Protein AF-A0A7W8UUC3-F1 (afdb_monomer_lite)

Sequence (217 aa):
MNWSELAPTIAKAAPLLGSLLGPIGTIAGGAVGAIISSVTGTPSDDPAAAAAAIGADPALLEKLREAELANQTLLASYALQQRQAELVAQTAADAQRTAQIQSDAADRDSARQLAAKQPGDWMRPALGCAIVIATIGVVFLVLLGFADGTLRDPVIAATAGGLVMYFLKESDKVTSFLFGTTSEAASQTRQVTQFAVSPGTVTTSSGQATAMQSAAQ

pLDDT: mean 73.63, std 12.73, range [40.0, 90.62]

Secondary structure (DSSP, 8-state):
--HHHHHHHHHTT-HHHHHHTSSS---TT-HHHHHHHHHH-S-TT-HHHHHHHHHH-THHHHHHHHHHHHTHHHHHHHHHHHHHHHHHHHHHHHHHHHHHHHHHHHHHHHHHHHHHH-TT--HHHHHHHHHHHHHHHHHHHHHTTTTTTTTTSHHHHHHHHHHHHHHHHHHHHHHHHHH---HHHHHHHHHHHHHHHSTT----TTSHHHHHHHTT-

Radius of gyration: 33.92 Å; chains: 1; bounding box: 68×60×81 Å

Foldseek 3Di:
DALQVCLVVLCVLQVLLSVCSHPVDDQQPDPSLVLLCVLQVDHSRDPPSSVVSCVVDVVSSNVSNVSCVVCVVVSVVVVVVVVVVVVVVVVVVVVVVVVVVVVVVVVVVVVVVVVVPDPDPPVLVVVLVVLVCVLVVVVVCVVVCVCVVQCVDVVSVVVVVVVNVVSVVVSVVSNCVSVPPPPVVVVVVVVVVVCVVDPDPDPPPPVVVVVVVVVPD

Structure (mmCIF, N/CA/C/O backbone):
data_AF-A0A7W8UUC3-F1
#
_entry.id   AF-A0A7W8UUC3-F1
#
loop_
_atom_site.group_PDB
_atom_site.id
_atom_site.type_symbol
_atom_site.label_atom_id
_atom_site.label_alt_id
_atom_site.label_comp_id
_atom_site.label_asym_id
_atom_site.label_entity_id
_atom_site.label_seq_id
_atom_site.pdbx_PDB_ins_code
_atom_site.Cartn_x
_atom_site.Cartn_y
_atom_site.Cartn_z
_atom_site.occupancy
_atom_site.B_iso_or_equiv
_atom_site.auth_seq_id
_atom_site.auth_comp_id
_atom_site.auth_asym_id
_atom_site.auth_atom_id
_atom_site.pdbx_PDB_model_num
ATOM 1 N N . MET A 1 1 ? -12.839 -19.750 18.313 1.00 67.44 1 MET A N 1
ATOM 2 C CA . MET A 1 1 ? -13.956 -18.788 18.311 1.00 67.44 1 MET A CA 1
ATOM 3 C C . MET A 1 1 ? -13.351 -17.401 18.257 1.00 67.44 1 MET A C 1
ATOM 5 O O . MET A 1 1 ? -12.370 -17.180 18.957 1.00 67.44 1 MET A O 1
ATOM 9 N N . ASN A 1 2 ? -13.857 -16.519 17.400 1.00 76.50 2 ASN A N 1
ATOM 10 C CA . ASN A 1 2 ? -13.298 -15.176 17.205 1.00 76.50 2 ASN A CA 1
ATOM 11 C C . ASN A 1 2 ? -14.222 -14.096 17.780 1.00 76.50 2 ASN A C 1
ATOM 13 O O . ASN A 1 2 ? -15.438 -14.270 17.825 1.00 76.50 2 ASN A O 1
ATOM 17 N N . TRP A 1 3 ? -13.666 -12.942 18.155 1.00 75.38 3 TRP A N 1
ATOM 18 C CA . TRP A 1 3 ? -14.444 -11.795 18.644 1.00 75.38 3 TRP A CA 1
ATOM 19 C C . TRP A 1 3 ? -15.537 -11.336 17.665 1.00 75.38 3 TRP A C 1
ATOM 21 O O . TRP A 1 3 ? -16.645 -11.012 18.089 1.00 75.38 3 TRP A O 1
ATOM 31 N N . SER A 1 4 ? -15.278 -11.410 16.358 1.00 75.50 4 SER A N 1
ATOM 32 C CA . SER A 1 4 ? -16.259 -11.066 15.321 1.00 75.50 4 SER A CA 1
ATOM 33 C C . SER A 1 4 ? -17.453 -12.029 15.257 1.00 75.50 4 SER A C 1
ATOM 35 O O . SER A 1 4 ? -18.520 -11.643 14.790 1.00 75.50 4 SER A O 1
ATOM 37 N N . GLU A 1 5 ? -17.305 -13.266 15.745 1.00 79.38 5 GLU A N 1
ATOM 38 C CA . GLU A 1 5 ? -18.405 -14.240 15.842 1.00 79.38 5 GLU A CA 1
ATOM 39 C C . GLU A 1 5 ? -19.283 -13.972 17.074 1.00 79.38 5 GLU A C 1
ATOM 41 O O . GLU A 1 5 ? -20.479 -14.260 17.062 1.00 79.38 5 GLU A O 1
ATOM 46 N N . LEU A 1 6 ? -18.706 -13.382 18.128 1.00 78.62 6 LEU A N 1
ATOM 47 C CA . LEU A 1 6 ? -19.407 -13.007 19.358 1.00 78.62 6 LEU A CA 1
ATOM 48 C C . LEU A 1 6 ? -20.086 -11.625 19.257 1.00 78.62 6 LEU A C 1
ATOM 50 O O . LEU A 1 6 ? -21.126 -11.392 19.880 1.00 78.62 6 LEU A O 1
ATOM 54 N N . ALA A 1 7 ? -19.539 -10.735 18.424 1.00 80.44 7 ALA A N 1
ATOM 55 C CA . ALA A 1 7 ? -20.037 -9.389 18.147 1.00 80.44 7 ALA A CA 1
ATOM 56 C C . ALA A 1 7 ? -21.560 -9.290 17.902 1.00 80.44 7 ALA A C 1
ATOM 58 O O . ALA A 1 7 ? -22.191 -8.464 18.562 1.00 80.44 7 ALA A O 1
ATOM 59 N N . PRO A 1 8 ? -22.205 -10.107 17.038 1.00 82.69 8 PRO A N 1
ATOM 60 C CA . PRO A 1 8 ? -23.646 -9.994 16.787 1.00 82.69 8 PRO A CA 1
ATOM 61 C C . PRO A 1 8 ? -24.516 -10.359 17.998 1.00 82.69 8 PRO A C 1
ATOM 63 O O . PRO A 1 8 ? -25.646 -9.884 18.101 1.00 82.69 8 PRO A O 1
ATOM 66 N N . THR A 1 9 ? -24.019 -11.192 18.915 1.00 82.44 9 THR A N 1
ATOM 67 C CA . THR A 1 9 ? -24.734 -11.554 20.148 1.00 82.44 9 THR A CA 1
ATOM 68 C C . THR A 1 9 ? -24.654 -10.421 21.165 1.00 82.44 9 THR A C 1
ATOM 70 O O . THR A 1 9 ? -25.675 -10.043 21.735 1.00 82.44 9 THR A O 1
ATOM 73 N N . ILE A 1 10 ? -23.470 -9.821 21.328 1.00 81.31 10 ILE A N 1
ATOM 74 C CA . ILE A 1 10 ? -23.266 -8.665 22.211 1.00 81.31 10 ILE A CA 1
ATOM 75 C C . ILE A 1 10 ? -23.991 -7.429 21.660 1.00 81.31 10 ILE A C 1
ATOM 77 O O . ILE A 1 10 ? -24.667 -6.745 22.420 1.00 81.31 10 ILE A O 1
ATOM 81 N N . ALA A 1 11 ? -23.968 -7.199 20.343 1.00 83.44 11 ALA A N 1
ATOM 82 C CA . ALA A 1 11 ? -24.610 -6.054 19.686 1.00 83.44 11 ALA A CA 1
ATOM 83 C C . ALA A 1 11 ? -26.127 -5.954 19.930 1.00 83.44 11 ALA A C 1
ATOM 85 O O . ALA A 1 11 ? -26.689 -4.864 19.847 1.00 83.44 11 ALA A O 1
ATOM 86 N N . LYS A 1 12 ? -26.801 -7.073 20.234 1.00 83.62 12 LYS A N 1
ATOM 87 C CA . LYS A 1 12 ? -28.237 -7.084 20.559 1.00 83.62 12 LYS A CA 1
ATOM 88 C C . LYS A 1 12 ? -28.546 -6.438 21.912 1.00 83.62 12 LYS A C 1
ATOM 90 O O . LYS A 1 12 ? -29.614 -5.855 22.059 1.00 83.62 12 LYS A O 1
ATOM 95 N N . ALA A 1 13 ? -27.639 -6.552 22.881 1.00 82.06 13 ALA A N 1
ATOM 96 C CA . ALA A 1 13 ? -27.799 -5.985 24.222 1.00 82.06 13 ALA A CA 1
ATOM 97 C C . ALA A 1 13 ? -27.021 -4.667 24.389 1.00 82.06 13 ALA A C 1
ATOM 99 O O . ALA A 1 13 ? -27.529 -3.716 24.988 1.00 82.06 13 ALA A O 1
ATOM 100 N N . ALA A 1 14 ? -25.825 -4.618 23.802 1.00 82.69 14 ALA A N 1
ATOM 101 C CA . ALA A 1 14 ? -24.826 -3.566 23.898 1.00 82.69 14 ALA A CA 1
ATOM 102 C C . ALA A 1 14 ? -24.305 -3.197 22.480 1.00 82.69 14 ALA A C 1
ATOM 104 O O . ALA A 1 14 ? -23.320 -3.776 21.996 1.00 82.69 14 ALA A O 1
ATOM 105 N N . PRO A 1 15 ? -24.999 -2.285 21.763 1.00 81.75 15 PRO A N 1
ATOM 106 C CA . PRO A 1 15 ? -24.719 -1.957 20.365 1.00 81.75 15 PRO A CA 1
ATOM 107 C C . PRO A 1 15 ? -23.338 -1.343 20.120 1.00 81.75 15 PRO A C 1
ATOM 109 O O . PRO A 1 15 ? -22.682 -1.716 19.145 1.00 81.75 15 PRO A O 1
ATOM 112 N N . LEU A 1 16 ? -22.876 -0.412 20.966 1.00 80.25 16 LEU A N 1
ATOM 113 C CA . LEU A 1 16 ? -21.580 0.245 20.767 1.00 80.25 16 LEU A CA 1
ATOM 114 C C . LEU A 1 16 ? -20.439 -0.736 21.006 1.00 80.25 16 LEU A C 1
ATOM 116 O O . LEU A 1 16 ? -19.536 -0.820 20.171 1.00 80.25 16 LEU A O 1
ATOM 120 N N . LEU A 1 17 ? -20.516 -1.533 22.078 1.00 81.25 17 LEU A N 1
ATOM 121 C CA . LEU A 1 17 ? -19.543 -2.595 22.333 1.00 81.25 17 LEU A CA 1
ATOM 122 C C . LEU A 1 17 ? -19.513 -3.583 21.159 1.00 81.25 17 LEU A C 1
ATOM 124 O O . LEU A 1 17 ? -18.450 -3.837 20.597 1.00 81.25 17 LEU A O 1
ATOM 128 N N . GLY A 1 18 ? -20.680 -4.057 20.712 1.00 78.69 18 GLY A N 1
ATOM 129 C CA . GLY A 1 18 ? -20.802 -4.956 19.563 1.00 78.69 18 GLY A CA 1
ATOM 130 C C . GLY A 1 18 ? -20.254 -4.384 18.249 1.00 78.69 18 GLY A C 1
ATOM 131 O O . GLY A 1 18 ? -19.657 -5.118 17.465 1.00 78.69 18 GLY A O 1
ATOM 132 N N . SER A 1 19 ? -20.409 -3.077 18.011 1.00 77.44 19 SER A N 1
ATOM 133 C CA . SER A 1 19 ? -19.895 -2.416 16.803 1.00 77.44 19 SER A CA 1
ATOM 134 C C . SER A 1 19 ? -18.367 -2.312 16.785 1.00 77.44 19 SER A C 1
ATOM 136 O O . SER A 1 19 ? -17.748 -2.520 15.742 1.00 77.44 19 SER A O 1
ATOM 138 N N . LEU A 1 20 ? -17.759 -2.077 17.951 1.00 76.25 20 LEU A N 1
ATOM 139 C CA . LEU A 1 20 ? -16.306 -2.037 18.133 1.00 76.25 20 LEU A CA 1
ATOM 140 C C . LEU A 1 20 ? -15.681 -3.442 18.116 1.00 76.25 20 LEU A C 1
ATOM 142 O O . LEU A 1 20 ? -14.493 -3.588 17.840 1.00 76.25 20 LEU A O 1
ATOM 146 N N . LEU A 1 21 ? -16.492 -4.472 18.382 1.00 74.88 21 LEU A N 1
ATOM 147 C CA . LEU A 1 21 ? -16.153 -5.895 18.288 1.00 74.88 21 LEU A CA 1
ATOM 148 C C . LEU A 1 21 ? -16.185 -6.459 16.850 1.00 74.88 21 LEU A C 1
ATOM 150 O O . LEU A 1 21 ? -15.871 -7.634 16.639 1.00 74.88 21 LEU A O 1
ATOM 154 N N . GLY A 1 22 ? -16.615 -5.652 15.875 1.00 63.28 22 GLY A N 1
ATOM 155 C CA . GLY A 1 22 ? -16.860 -6.055 14.493 1.00 63.28 22 GLY A CA 1
ATOM 156 C C . GLY A 1 22 ? -15.620 -6.539 13.715 1.00 63.28 22 GLY A C 1
ATOM 157 O O . GLY A 1 22 ? -14.544 -6.732 14.276 1.00 63.28 22 GLY A O 1
ATOM 158 N N . PRO A 1 23 ? -15.742 -6.752 12.391 1.00 51.91 23 PRO A N 1
ATOM 159 C CA . PRO A 1 23 ? -14.685 -7.343 11.552 1.00 51.91 23 PRO A CA 1
ATOM 160 C C . PRO A 1 23 ? -13.369 -6.542 11.520 1.00 51.91 23 PRO A C 1
ATOM 162 O O . PRO A 1 23 ? -12.346 -7.043 11.060 1.00 51.91 23 PRO A O 1
ATOM 165 N N . ILE A 1 24 ? -13.378 -5.315 12.037 1.00 49.34 24 ILE A N 1
ATOM 166 C CA . ILE A 1 24 ? -12.212 -4.450 12.206 1.00 49.34 24 ILE A CA 1
ATOM 167 C C . ILE A 1 24 ? -11.583 -4.796 13.565 1.00 49.34 24 ILE A C 1
ATOM 169 O O . ILE A 1 24 ? -11.710 -4.077 14.551 1.00 49.34 24 ILE A O 1
ATOM 173 N N . GLY A 1 25 ? -11.010 -5.997 13.641 1.00 52.59 25 GLY A N 1
ATOM 174 C CA . GLY A 1 25 ? -10.557 -6.618 14.882 1.00 52.59 25 GLY A CA 1
ATOM 175 C C . GLY A 1 25 ? -9.413 -5.872 15.572 1.00 52.59 25 GLY A C 1
ATOM 176 O O . GLY A 1 25 ? -8.245 -6.129 15.295 1.00 52.59 25 GLY A O 1
ATOM 177 N N . THR A 1 26 ? -9.732 -5.029 16.553 1.00 52.75 26 THR A N 1
ATOM 178 C CA . THR A 1 26 ? -8.750 -4.497 17.512 1.00 52.75 26 THR A CA 1
ATOM 179 C C . THR A 1 26 ? -9.247 -4.713 18.939 1.00 52.75 26 THR A C 1
ATOM 181 O O . THR A 1 26 ? -9.722 -3.781 19.585 1.00 52.75 26 THR A O 1
ATOM 184 N N . ILE A 1 27 ? -9.203 -5.956 19.426 1.00 55.09 27 ILE A N 1
ATOM 185 C CA . ILE A 1 27 ? -9.632 -6.261 20.808 1.00 55.09 27 ILE A CA 1
ATOM 186 C C . ILE A 1 27 ? -8.503 -6.779 21.683 1.00 55.09 27 ILE A C 1
ATOM 188 O O . ILE A 1 27 ? -8.593 -6.606 22.891 1.00 55.09 27 ILE A O 1
ATOM 192 N N . ALA A 1 28 ? -7.412 -7.304 21.117 1.00 44.31 28 ALA A N 1
ATOM 193 C CA . ALA A 1 28 ? -6.266 -7.719 21.923 1.00 44.31 28 ALA A CA 1
ATOM 194 C C . ALA A 1 28 ? -5.735 -6.516 22.738 1.00 44.31 28 ALA A C 1
ATOM 196 O O . ALA A 1 28 ? -5.167 -5.583 22.170 1.00 44.31 28 ALA A O 1
ATOM 197 N N . GLY A 1 29 ? -6.010 -6.505 24.048 1.00 50.72 29 GLY A N 1
ATOM 198 C CA . GLY A 1 29 ? -5.650 -5.449 25.003 1.00 50.72 29 GLY A CA 1
ATOM 199 C C . GLY A 1 29 ? -6.433 -4.121 24.963 1.00 50.72 29 GLY A C 1
ATOM 200 O O . GLY A 1 29 ? -6.041 -3.178 25.649 1.00 50.72 29 GLY A O 1
ATOM 201 N N . GLY A 1 30 ? -7.509 -3.994 24.179 1.00 65.56 30 GLY A N 1
ATOM 202 C CA . GLY A 1 30 ? -8.258 -2.732 24.034 1.00 65.56 30 GLY A CA 1
ATOM 203 C C . GLY A 1 30 ? -9.271 -2.455 25.158 1.00 65.56 30 GLY A C 1
ATOM 204 O O . GLY A 1 30 ? -9.712 -3.367 25.857 1.00 65.56 30 GLY A O 1
ATOM 205 N N . ALA A 1 31 ? -9.729 -1.203 25.296 1.00 66.75 31 ALA A N 1
ATOM 206 C CA . ALA A 1 31 ? -10.710 -0.805 26.322 1.00 66.75 31 ALA A CA 1
ATOM 207 C C . ALA A 1 31 ? -12.026 -1.614 26.279 1.00 66.75 31 ALA A C 1
ATOM 209 O O . ALA A 1 31 ? -12.648 -1.846 27.312 1.00 66.75 31 ALA A O 1
ATOM 210 N N . VAL A 1 32 ? -12.419 -2.102 25.097 1.00 72.56 32 VAL A N 1
ATOM 211 C CA . VAL A 1 32 ? -13.589 -2.978 24.908 1.00 72.56 32 VAL A CA 1
ATOM 212 C C . VAL A 1 32 ? -13.369 -4.357 25.541 1.00 72.56 32 VAL A C 1
ATOM 214 O O . VAL A 1 32 ? -14.252 -4.851 26.238 1.00 72.56 32 VAL A O 1
ATOM 217 N N . GLY A 1 33 ? -12.180 -4.949 25.379 1.00 74.62 33 GLY A N 1
ATOM 218 C CA . GLY A 1 33 ? -11.814 -6.216 26.025 1.00 74.62 33 GLY A CA 1
ATOM 219 C C . GLY A 1 33 ? -11.771 -6.092 27.550 1.00 74.62 33 GLY A C 1
ATOM 220 O O . GLY A 1 33 ? -12.252 -6.976 28.257 1.00 74.62 33 GLY A O 1
ATOM 221 N N . ALA A 1 34 ? -11.298 -4.952 28.066 1.00 76.94 34 ALA A N 1
ATOM 222 C CA . ALA A 1 34 ? -11.302 -4.657 29.499 1.00 76.94 34 ALA A CA 1
ATOM 223 C C . ALA A 1 34 ? -12.730 -4.569 30.079 1.00 76.94 34 ALA A C 1
ATOM 225 O O . ALA A 1 34 ? -13.001 -5.149 31.130 1.00 76.94 34 ALA A O 1
ATOM 226 N N . ILE A 1 35 ? -13.665 -3.915 29.380 1.00 79.38 35 ILE A N 1
ATOM 227 C CA . ILE A 1 35 ? -15.075 -3.826 29.805 1.00 79.38 35 ILE A CA 1
ATOM 228 C C . ILE A 1 35 ? -15.756 -5.202 29.775 1.00 79.38 35 ILE A C 1
ATOM 230 O O . ILE A 1 35 ? -16.506 -5.546 30.683 1.00 79.38 35 ILE A O 1
ATOM 234 N N . ILE A 1 36 ? -15.473 -6.028 28.768 1.00 80.62 36 ILE A N 1
ATOM 235 C CA . ILE A 1 36 ? -16.045 -7.379 28.696 1.00 80.62 36 ILE A CA 1
ATOM 236 C C . ILE A 1 36 ? -15.470 -8.256 29.811 1.00 80.62 36 ILE A C 1
ATOM 238 O O . ILE A 1 36 ? -16.235 -8.935 30.495 1.00 80.62 36 ILE A O 1
ATOM 242 N N . SER A 1 37 ? -14.157 -8.203 30.052 1.00 82.25 37 SER A N 1
ATOM 243 C CA . SER A 1 37 ? -13.512 -8.954 31.137 1.00 82.25 37 SER A CA 1
ATOM 244 C C . SER A 1 37 ? -14.013 -8.554 32.523 1.00 82.25 37 SER A C 1
ATOM 246 O O . SER A 1 37 ? -14.181 -9.416 33.381 1.00 82.25 37 SER A O 1
ATOM 248 N N . SER A 1 38 ? -14.317 -7.271 32.748 1.00 82.81 38 SER A N 1
ATOM 249 C CA . SER A 1 38 ? -14.803 -6.804 34.048 1.00 82.81 38 SER A CA 1
ATOM 250 C C . SER A 1 38 ? -16.231 -7.269 34.338 1.00 82.81 38 SER A C 1
ATOM 252 O O . SER A 1 38 ? -16.575 -7.481 35.498 1.00 82.81 38 SER A O 1
ATOM 254 N N . VAL A 1 39 ? -17.046 -7.480 33.299 1.00 83.06 39 VAL A N 1
ATOM 255 C CA . VAL A 1 39 ? -18.424 -7.974 33.435 1.00 83.06 39 VAL A CA 1
ATOM 256 C C . VAL A 1 39 ? -18.490 -9.500 33.475 1.00 83.06 39 VAL A C 1
ATOM 258 O O . VAL A 1 39 ? -19.228 -10.062 34.281 1.00 83.06 39 VAL A O 1
ATOM 261 N N . THR A 1 40 ? -17.730 -10.178 32.616 1.00 80.69 40 THR A N 1
ATOM 262 C CA . THR A 1 40 ? -17.763 -11.646 32.477 1.00 80.69 40 THR A CA 1
ATOM 263 C C . THR A 1 40 ? -16.801 -12.370 33.421 1.00 80.69 40 THR A C 1
ATOM 265 O O . THR A 1 40 ? -16.955 -13.567 33.643 1.00 80.69 40 THR A O 1
ATOM 268 N N . GLY A 1 41 ? -15.814 -11.668 33.990 1.00 80.56 41 GLY A N 1
ATOM 269 C CA . GLY A 1 41 ? -14.771 -12.253 34.836 1.00 80.56 41 GLY A CA 1
ATOM 270 C C . GLY A 1 41 ? -13.745 -13.101 34.076 1.00 80.56 41 GLY A C 1
ATOM 271 O O . GLY A 1 41 ? -12.940 -13.788 34.703 1.00 80.56 41 GLY A O 1
ATOM 272 N N . THR A 1 42 ? -13.769 -13.086 32.741 1.00 82.56 42 THR A N 1
ATOM 273 C CA . THR A 1 42 ? -12.853 -13.860 31.892 1.00 82.56 42 THR A CA 1
ATOM 274 C C . THR A 1 42 ? -11.657 -13.016 31.444 1.00 82.56 42 THR A C 1
ATOM 276 O O . THR A 1 42 ? -11.740 -11.789 31.460 1.00 82.56 42 THR A O 1
ATOM 279 N N . PRO A 1 43 ? -10.543 -13.628 31.004 1.00 76.81 43 PRO A N 1
ATOM 280 C CA . PRO A 1 43 ? -9.410 -12.886 30.449 1.00 76.81 43 PRO A CA 1
ATOM 281 C C . PRO A 1 43 ? -9.827 -11.975 29.282 1.00 76.81 43 PRO A C 1
ATOM 283 O O . PRO A 1 43 ? -10.635 -12.373 28.442 1.00 76.81 43 PRO A O 1
ATOM 286 N N . SER A 1 44 ? -9.258 -10.767 29.207 1.00 70.19 44 SER A N 1
ATOM 287 C CA . SER A 1 44 ? -9.596 -9.748 28.193 1.00 70.19 44 SER A CA 1
ATOM 288 C C . SER A 1 44 ? -9.264 -10.150 26.756 1.00 70.19 44 SER A C 1
ATOM 290 O O . SER A 1 44 ? -9.831 -9.592 25.820 1.00 70.19 44 SER A O 1
ATOM 292 N N . ASP A 1 45 ? -8.371 -11.124 26.586 1.00 70.38 45 ASP A N 1
ATOM 293 C CA . ASP A 1 45 ? -7.881 -11.580 25.285 1.00 70.38 45 ASP A CA 1
ATOM 294 C C . ASP A 1 45 ? -8.478 -12.937 24.859 1.00 70.38 45 ASP A C 1
ATOM 296 O O . ASP A 1 45 ? -8.107 -13.456 23.806 1.00 70.38 45 ASP A O 1
ATOM 300 N N . ASP A 1 46 ? -9.415 -13.509 25.635 1.00 77.81 46 ASP A N 1
ATOM 301 C CA . ASP A 1 46 ? -10.025 -14.818 25.353 1.00 77.81 46 ASP A CA 1
ATOM 302 C C . ASP A 1 46 ? -11.515 -14.716 24.942 1.00 77.81 46 ASP A C 1
ATOM 304 O O . ASP A 1 46 ? -12.415 -14.744 25.794 1.00 77.81 46 ASP A O 1
ATOM 308 N N . PRO A 1 47 ? -11.812 -14.643 23.628 1.00 75.44 47 PRO A N 1
ATOM 309 C CA . PRO A 1 47 ? -13.184 -14.599 23.117 1.00 75.44 47 PRO A CA 1
ATOM 310 C C . PRO A 1 47 ? -13.986 -15.873 23.393 1.00 75.44 47 PRO A C 1
ATOM 312 O O . PRO A 1 47 ? -15.213 -15.813 23.485 1.00 75.44 47 PRO A O 1
ATOM 315 N N . ALA A 1 48 ? -13.330 -17.032 23.492 1.00 81.62 48 ALA A N 1
ATOM 316 C CA . ALA A 1 48 ? -14.015 -18.301 23.704 1.00 81.62 48 ALA A CA 1
ATOM 317 C C . ALA A 1 48 ? -14.496 -18.423 25.155 1.00 81.62 48 ALA A C 1
ATOM 319 O O . ALA A 1 48 ? -15.630 -18.848 25.389 1.00 81.62 48 ALA A O 1
ATOM 320 N N . ALA A 1 49 ? -13.677 -17.983 26.116 1.00 81.88 49 ALA A N 1
ATOM 321 C CA . ALA A 1 49 ? -14.064 -17.914 27.522 1.00 81.88 49 ALA A CA 1
ATOM 322 C 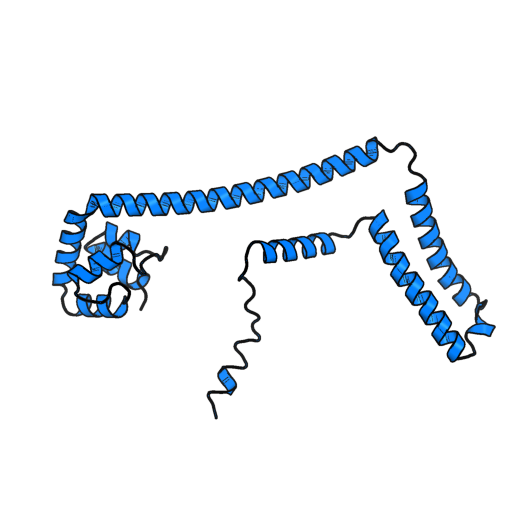C . ALA A 1 49 ? -15.232 -16.941 27.743 1.00 81.88 49 ALA A C 1
ATOM 324 O O . ALA A 1 49 ? -16.213 -17.300 28.398 1.00 81.88 49 ALA A O 1
ATOM 325 N N . ALA A 1 50 ? -15.175 -15.747 27.142 1.00 79.44 50 ALA A N 1
ATOM 326 C CA . ALA A 1 50 ? -16.252 -14.762 27.240 1.00 79.44 50 ALA A CA 1
ATOM 327 C C . ALA A 1 50 ? -17.569 -15.289 26.639 1.00 79.44 50 ALA A C 1
ATOM 329 O O . ALA A 1 50 ? -18.636 -15.148 27.238 1.00 79.44 50 ALA A O 1
ATOM 330 N N . ALA A 1 51 ? -17.503 -15.955 25.480 1.00 81.50 51 ALA A N 1
ATOM 331 C CA . ALA A 1 51 ? -18.668 -16.565 24.845 1.00 81.50 51 ALA A CA 1
ATOM 332 C C . ALA A 1 51 ? -19.287 -17.688 25.692 1.00 81.50 51 ALA A C 1
ATOM 334 O O . ALA A 1 51 ? -20.511 -17.769 25.801 1.00 81.50 51 ALA A O 1
ATOM 335 N N . ALA A 1 52 ? -18.460 -18.534 26.314 1.00 82.94 52 ALA A N 1
ATOM 336 C CA . ALA A 1 52 ? -18.923 -19.596 27.202 1.00 82.94 52 ALA A CA 1
ATOM 337 C C . ALA A 1 52 ? -19.594 -19.036 28.468 1.00 82.94 52 ALA A C 1
ATOM 339 O O . ALA A 1 52 ? -20.645 -19.535 28.866 1.00 82.94 52 ALA A O 1
ATOM 340 N N . ALA A 1 53 ? -19.039 -17.972 29.059 1.00 82.69 53 ALA A N 1
ATOM 341 C CA . ALA A 1 53 ? -19.625 -17.297 30.216 1.00 82.69 53 ALA A CA 1
ATOM 342 C C . ALA A 1 53 ? -20.992 -16.676 29.884 1.00 82.69 53 ALA A C 1
ATOM 344 O O . ALA A 1 53 ? -21.963 -16.900 30.603 1.00 82.69 53 ALA A O 1
ATOM 345 N N . ILE A 1 54 ? -21.097 -15.970 28.753 1.00 83.88 54 ILE A N 1
ATOM 346 C CA . ILE A 1 54 ? -22.357 -15.372 28.278 1.00 83.88 54 ILE A CA 1
ATOM 347 C C . ILE A 1 54 ? -23.393 -16.451 27.924 1.00 83.88 54 ILE A C 1
ATOM 349 O O . ILE A 1 54 ? -24.584 -16.271 28.169 1.00 83.88 54 ILE A O 1
ATOM 353 N N . GLY A 1 55 ? -22.957 -17.578 27.354 1.00 83.06 55 GLY A N 1
ATOM 354 C CA . GLY A 1 55 ? -23.832 -18.716 27.068 1.00 83.06 55 GLY A CA 1
ATOM 355 C C . GLY A 1 55 ? -24.347 -19.422 28.327 1.00 83.06 55 GLY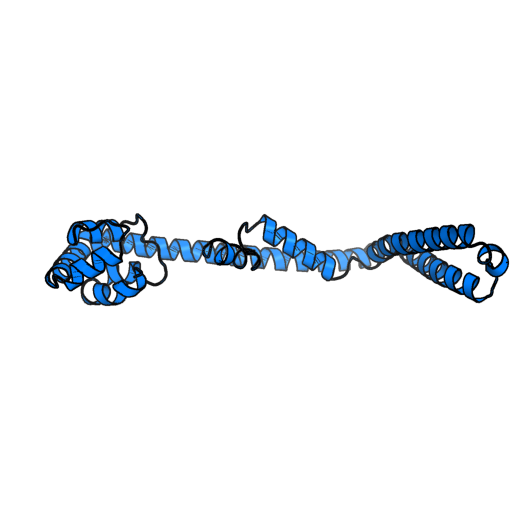 A C 1
ATOM 356 O O . GLY A 1 55 ? -25.460 -19.944 28.315 1.00 83.06 55 GLY A O 1
ATOM 357 N N . ALA A 1 56 ? -23.557 -19.428 29.405 1.00 85.94 56 ALA A N 1
ATOM 358 C CA . ALA A 1 56 ? -23.927 -20.015 30.691 1.00 85.94 56 ALA A CA 1
ATOM 359 C C . ALA A 1 56 ? -24.835 -19.101 31.532 1.00 85.94 56 ALA A C 1
ATOM 361 O O . ALA A 1 56 ? -25.704 -19.607 32.240 1.00 85.94 56 ALA A O 1
ATOM 362 N N . ASP A 1 57 ? -24.661 -17.778 31.444 1.00 84.69 57 ASP A N 1
ATOM 363 C CA . ASP A 1 57 ? -25.474 -16.797 32.165 1.00 84.69 57 ASP A CA 1
ATOM 364 C C . ASP A 1 57 ? -25.939 -15.644 31.250 1.00 84.69 57 ASP A C 1
ATOM 366 O O . ASP A 1 57 ? -25.221 -14.654 31.054 1.00 84.69 57 ASP A O 1
ATOM 370 N N . PRO A 1 58 ? -27.180 -15.715 30.729 1.00 83.56 58 PRO A N 1
ATOM 371 C CA . PRO A 1 58 ? -27.772 -14.645 29.932 1.00 83.56 58 PRO A CA 1
ATOM 372 C C . PRO A 1 58 ? -27.911 -13.309 30.678 1.00 83.56 58 PRO A C 1
ATOM 374 O O . PRO A 1 58 ? -28.029 -12.273 30.024 1.00 83.56 58 PRO A O 1
ATOM 377 N N . ALA A 1 59 ? -27.880 -13.285 32.019 1.00 87.25 59 ALA A N 1
ATOM 378 C CA . ALA A 1 59 ? -27.950 -12.043 32.794 1.00 87.25 59 ALA A CA 1
ATOM 379 C C . ALA A 1 59 ? -26.688 -11.175 32.633 1.00 87.25 59 ALA A C 1
ATOM 381 O O . ALA A 1 59 ? -26.735 -9.962 32.856 1.00 87.25 59 ALA A O 1
ATOM 382 N N . LEU A 1 60 ? -25.569 -11.756 32.182 1.00 85.00 60 LEU A N 1
ATOM 383 C CA . LEU A 1 60 ? -24.354 -11.009 31.843 1.00 85.00 60 LEU A CA 1
ATOM 384 C C . LEU A 1 60 ? -24.569 -10.043 30.671 1.00 85.00 60 LEU A C 1
ATOM 386 O O . LEU A 1 60 ? -23.903 -9.011 30.611 1.00 85.00 60 LEU A O 1
ATOM 390 N N . LEU A 1 61 ? -25.518 -10.323 29.771 1.00 84.25 61 LEU A N 1
ATOM 391 C CA . LEU A 1 61 ? -25.853 -9.415 28.669 1.00 84.25 61 LEU A CA 1
ATOM 392 C C . LEU A 1 61 ? -26.456 -8.097 29.171 1.00 84.25 61 LEU A C 1
ATOM 394 O O . LEU A 1 61 ? -26.143 -7.040 28.625 1.00 84.25 61 LEU A O 1
ATOM 398 N N . GLU A 1 62 ? -27.261 -8.140 30.234 1.00 87.56 62 GLU A N 1
ATOM 399 C CA . GLU A 1 62 ? -27.830 -6.927 30.832 1.00 87.56 62 GLU A CA 1
ATOM 400 C C . GLU A 1 62 ? -26.749 -6.111 31.551 1.00 87.56 62 GLU A C 1
ATOM 402 O O . GLU A 1 62 ? -26.666 -4.896 31.389 1.00 87.56 62 GLU A O 1
ATOM 407 N N . LYS A 1 63 ? -25.819 -6.778 32.245 1.00 86.94 63 LYS A N 1
ATOM 408 C CA . LYS A 1 63 ? -24.661 -6.100 32.850 1.00 86.94 63 LYS A CA 1
ATOM 409 C C . LYS A 1 63 ? -23.733 -5.470 31.808 1.00 86.94 63 LYS A C 1
ATOM 411 O O . LYS A 1 63 ? -23.169 -4.407 32.054 1.00 86.94 63 LYS A O 1
ATOM 416 N N . LEU A 1 64 ? -23.581 -6.086 30.633 1.00 85.88 64 LEU A N 1
ATOM 417 C CA . LEU A 1 64 ? -22.834 -5.491 29.518 1.00 85.88 64 LEU A CA 1
ATOM 418 C C . LEU A 1 64 ? -23.530 -4.233 28.983 1.00 85.88 64 LEU A C 1
ATOM 420 O O . LEU A 1 64 ? -22.857 -3.256 28.661 1.00 85.88 64 LEU A O 1
ATOM 424 N N . ARG A 1 65 ? -24.867 -4.223 28.936 1.00 87.69 65 ARG A N 1
ATOM 425 C CA . ARG A 1 65 ? -25.657 -3.038 28.579 1.00 87.69 65 ARG A CA 1
ATOM 426 C C . ARG A 1 65 ? -25.482 -1.910 29.601 1.00 87.69 65 ARG A C 1
ATOM 428 O O . ARG A 1 65 ? -25.293 -0.759 29.209 1.00 87.69 65 ARG A O 1
ATOM 435 N N . GLU A 1 66 ? -25.495 -2.222 30.894 1.00 89.25 66 GLU A N 1
ATOM 436 C CA . GLU A 1 66 ? -25.198 -1.250 31.956 1.00 89.25 66 GLU A CA 1
ATOM 437 C C . GLU A 1 66 ? -23.768 -0.701 31.843 1.00 89.25 66 GLU A C 1
ATOM 439 O O . GLU A 1 66 ? -23.552 0.508 31.946 1.00 89.25 66 GLU A O 1
ATOM 444 N N . ALA A 1 67 ? -22.790 -1.564 31.560 1.00 86.00 67 ALA A N 1
ATOM 445 C CA . ALA A 1 67 ? -21.403 -1.160 31.362 1.00 86.00 67 ALA A CA 1
ATOM 446 C C . ALA A 1 67 ? -21.209 -0.292 30.105 1.00 86.00 67 ALA A C 1
ATOM 448 O O . ALA A 1 67 ? -20.380 0.621 30.118 1.00 86.00 67 ALA A O 1
ATOM 449 N N . GLU A 1 68 ? -21.979 -0.526 29.038 1.00 86.69 68 GLU A N 1
ATOM 450 C CA . GLU A 1 68 ? -22.028 0.366 27.876 1.00 86.69 68 GLU A CA 1
ATOM 451 C C . GLU A 1 68 ? -22.593 1.734 28.258 1.00 86.69 68 GLU A C 1
ATOM 453 O O . GLU A 1 68 ? -21.979 2.746 27.930 1.00 86.69 68 GLU A O 1
ATOM 458 N N . LEU A 1 69 ? -23.713 1.778 28.989 1.00 89.69 69 LEU A N 1
ATOM 459 C CA . LEU A 1 69 ? -24.327 3.021 29.473 1.00 89.69 69 LEU A CA 1
ATOM 460 C C . LEU A 1 69 ? -23.371 3.832 30.360 1.00 89.69 69 LEU A C 1
ATOM 462 O O . LEU A 1 69 ? -23.287 5.051 30.218 1.00 89.69 69 LEU A O 1
ATOM 466 N N . ALA A 1 70 ? -22.610 3.164 31.227 1.00 90.62 70 ALA A N 1
ATOM 467 C CA . ALA A 1 70 ? -21.623 3.807 32.089 1.00 90.62 70 ALA A CA 1
ATOM 468 C C . ALA A 1 70 ? -20.418 4.374 31.312 1.00 90.62 70 ALA A C 1
ATOM 470 O O . ALA A 1 70 ? -19.821 5.359 31.742 1.00 90.62 70 ALA A O 1
ATOM 471 N N . ASN A 1 71 ? -20.070 3.779 30.165 1.00 87.25 71 ASN A N 1
ATOM 472 C CA . ASN A 1 71 ? -18.857 4.101 29.407 1.00 87.25 71 ASN A CA 1
ATOM 473 C C . ASN A 1 71 ? -19.129 4.675 28.005 1.00 87.25 71 ASN A C 1
ATOM 475 O O . ASN A 1 71 ? -18.231 4.679 27.163 1.00 87.25 71 ASN A O 1
ATOM 479 N N . GLN A 1 72 ? -20.334 5.184 27.728 1.00 86.50 72 GLN A N 1
ATOM 480 C CA . GLN A 1 72 ? -20.737 5.619 26.380 1.00 86.50 72 GLN A CA 1
ATOM 481 C C . GLN A 1 72 ? -19.780 6.628 25.747 1.00 86.50 72 GLN A C 1
ATOM 483 O O . GLN A 1 72 ? -19.442 6.514 24.572 1.00 86.50 72 GLN A O 1
ATOM 488 N N . THR A 1 73 ? -19.331 7.616 26.519 1.00 87.00 73 THR A N 1
ATOM 489 C CA . THR A 1 73 ? -18.434 8.676 26.039 1.00 87.00 73 THR A CA 1
ATOM 490 C C . THR A 1 73 ? -17.069 8.129 25.640 1.00 87.00 73 THR A C 1
ATOM 492 O O . THR A 1 73 ? -16.515 8.530 24.617 1.00 87.00 73 THR A O 1
ATOM 495 N N . LEU A 1 74 ? -16.555 7.179 26.419 1.00 86.06 74 LEU A N 1
ATOM 496 C CA . LEU A 1 74 ? -15.306 6.481 26.149 1.00 86.06 74 LEU A CA 1
ATOM 497 C C . LEU A 1 74 ? -15.443 5.584 24.912 1.00 86.06 74 LEU A C 1
ATOM 499 O O . LEU A 1 74 ? -14.594 5.617 24.030 1.00 86.06 74 LEU A O 1
ATOM 503 N N . LEU A 1 75 ? -16.537 4.833 24.781 1.00 84.44 75 LEU A N 1
ATOM 504 C CA . LEU A 1 75 ? -16.772 3.992 23.602 1.00 84.44 75 LEU A CA 1
ATOM 505 C C . LEU A 1 75 ? -16.952 4.827 22.325 1.00 84.44 75 LEU A C 1
ATOM 507 O O . LEU A 1 75 ? -16.419 4.471 21.274 1.00 84.44 75 LEU A O 1
ATOM 511 N N . ALA A 1 76 ? -17.637 5.968 22.417 1.00 86.12 76 ALA A N 1
ATOM 512 C CA . ALA A 1 76 ? -17.799 6.896 21.304 1.00 86.12 76 ALA A CA 1
ATOM 513 C C . ALA A 1 76 ? -16.462 7.512 20.856 1.00 86.12 76 ALA A C 1
ATOM 515 O O . ALA A 1 76 ? -16.227 7.645 19.654 1.00 86.12 76 ALA A O 1
ATOM 516 N N . SER A 1 77 ? -15.564 7.857 21.787 1.00 85.00 77 SER A N 1
ATOM 517 C CA . SER A 1 77 ? -14.242 8.385 21.428 1.00 85.00 77 SER A CA 1
ATOM 518 C C . SER A 1 77 ? -13.365 7.325 20.760 1.00 85.00 77 SER A C 1
ATOM 520 O O . SER A 1 77 ? -12.706 7.633 19.767 1.00 85.00 77 SER A O 1
ATOM 522 N N . TYR A 1 78 ? -13.423 6.069 21.214 1.00 82.44 78 TYR A N 1
ATOM 523 C CA . TYR A 1 78 ? -12.739 4.959 20.547 1.00 82.44 78 TYR A CA 1
ATOM 524 C C . TYR A 1 78 ? -13.274 4.703 19.135 1.00 82.44 78 TYR A C 1
ATOM 526 O O . TYR A 1 78 ? -12.480 4.533 18.210 1.00 82.44 78 TYR A O 1
ATOM 534 N N . ALA A 1 79 ? -14.595 4.747 18.936 1.00 83.12 79 ALA A N 1
ATOM 535 C CA . ALA A 1 79 ? -15.194 4.612 17.608 1.00 83.12 79 ALA A CA 1
ATOM 536 C C . ALA A 1 79 ? -14.713 5.718 16.651 1.00 83.12 79 ALA A C 1
ATOM 538 O O . ALA A 1 79 ? -14.350 5.453 15.504 1.00 83.12 79 ALA A O 1
ATOM 539 N N . LEU A 1 80 ? -14.660 6.966 17.131 1.00 87.62 80 LEU A N 1
ATOM 540 C CA . LEU A 1 80 ? -14.130 8.093 16.361 1.00 87.62 80 LEU A CA 1
ATOM 541 C C . LEU A 1 80 ? -12.636 7.929 16.058 1.00 87.62 80 LEU A C 1
ATOM 543 O O . LEU A 1 80 ? -12.211 8.197 14.935 1.00 87.62 80 LEU A O 1
ATOM 547 N N . GLN A 1 81 ? -11.848 7.457 17.025 1.00 85.94 81 GLN A N 1
ATOM 548 C CA . GLN A 1 81 ? -10.416 7.222 16.853 1.00 85.94 81 GLN A CA 1
ATOM 549 C C . GLN A 1 81 ? -10.138 6.140 15.803 1.00 85.94 81 GLN A C 1
ATOM 551 O O . GLN A 1 81 ? -9.266 6.332 14.956 1.00 85.94 81 GLN A O 1
ATOM 556 N N . GLN A 1 82 ? -10.897 5.041 15.804 1.00 81.69 82 GLN A N 1
ATOM 557 C CA . GLN A 1 82 ? -10.792 3.998 14.778 1.00 81.69 82 GLN A CA 1
ATOM 558 C C . GLN A 1 82 ? -11.105 4.553 13.385 1.00 81.69 82 GLN A C 1
ATOM 560 O O . GLN A 1 82 ? -10.314 4.378 12.460 1.00 81.69 82 GLN A O 1
ATOM 565 N N . ARG A 1 83 ? -12.203 5.306 13.245 1.00 83.94 83 ARG A N 1
ATOM 566 C CA . ARG A 1 83 ? -12.553 5.963 11.976 1.00 83.94 83 ARG A CA 1
ATOM 567 C C . ARG A 1 83 ? -11.479 6.933 11.505 1.00 83.94 83 ARG A C 1
ATOM 569 O O . ARG A 1 83 ? -11.172 6.983 10.319 1.00 83.94 83 ARG A O 1
ATOM 576 N N . GLN A 1 84 ? -10.887 7.693 12.418 1.00 87.25 84 GLN A N 1
ATOM 577 C CA . GLN A 1 84 ? -9.804 8.602 12.076 1.00 87.25 84 GLN A CA 1
ATOM 578 C C . GLN A 1 84 ? -8.551 7.840 11.625 1.00 87.25 84 GLN A C 1
ATOM 580 O O . GLN A 1 84 ? -7.949 8.221 10.624 1.00 87.25 84 GLN A O 1
ATOM 585 N N . ALA A 1 85 ? -8.187 6.747 12.300 1.00 84.81 85 ALA A N 1
ATOM 586 C CA . ALA A 1 85 ? -7.064 5.901 11.902 1.00 84.81 85 ALA A CA 1
ATOM 587 C C . ALA A 1 85 ? -7.273 5.278 10.509 1.00 84.81 85 ALA A C 1
ATOM 589 O O . ALA A 1 85 ? -6.352 5.289 9.691 1.00 84.81 85 ALA A O 1
ATOM 590 N N . GLU A 1 86 ? -8.489 4.814 10.204 1.00 83.56 86 GLU A N 1
ATOM 591 C CA . GLU A 1 86 ? -8.866 4.327 8.869 1.00 83.56 86 GLU A CA 1
ATOM 592 C C . GLU A 1 86 ? -8.697 5.407 7.797 1.00 83.56 86 GLU A C 1
ATOM 594 O O . GLU A 1 86 ? -8.108 5.151 6.748 1.00 83.56 86 GLU A O 1
ATOM 599 N N . LEU A 1 87 ? -9.186 6.623 8.057 1.00 87.62 87 LEU A N 1
ATOM 600 C CA . LEU A 1 87 ? -9.066 7.737 7.116 1.00 87.62 87 LEU A CA 1
ATOM 601 C C . LEU A 1 87 ? -7.604 8.138 6.895 1.00 87.62 87 LEU A C 1
ATOM 603 O O . LEU A 1 87 ? -7.195 8.371 5.759 1.00 87.62 87 LEU A O 1
ATOM 607 N N . VAL A 1 88 ? -6.790 8.179 7.952 1.00 89.12 88 VAL A N 1
ATOM 608 C CA . VAL A 1 88 ? -5.353 8.470 7.831 1.00 89.12 88 VAL A CA 1
ATOM 609 C C . VAL A 1 88 ? -4.661 7.408 6.974 1.00 89.12 88 VAL A C 1
ATOM 611 O O . VAL A 1 88 ? -3.911 7.756 6.065 1.00 89.12 88 VAL A O 1
ATOM 614 N N . ALA A 1 89 ? -4.961 6.125 7.188 1.00 82.81 89 ALA A N 1
ATOM 615 C CA . ALA A 1 89 ? -4.413 5.048 6.367 1.00 82.81 89 ALA A CA 1
ATOM 616 C C . ALA A 1 89 ? -4.837 5.159 4.888 1.00 82.81 89 ALA A C 1
ATOM 618 O O . ALA A 1 89 ? -4.003 4.999 3.996 1.00 82.81 89 ALA A O 1
ATOM 619 N N . GLN A 1 90 ? -6.106 5.486 4.619 1.00 83.75 90 GLN A N 1
ATOM 620 C CA . GLN A 1 90 ? -6.616 5.680 3.255 1.00 83.75 90 GLN A CA 1
ATOM 621 C C . GLN A 1 90 ? -5.950 6.874 2.561 1.00 83.75 90 GLN A C 1
ATOM 623 O O . GLN A 1 90 ? -5.423 6.735 1.460 1.00 83.75 90 GLN A O 1
ATOM 628 N N . THR A 1 91 ? -5.886 8.028 3.229 1.00 87.94 91 THR A N 1
ATOM 629 C CA . THR A 1 91 ? -5.246 9.229 2.665 1.00 87.94 91 THR A CA 1
ATOM 630 C C . THR A 1 91 ? -3.752 9.038 2.408 1.00 87.94 91 THR A C 1
ATOM 632 O O . THR A 1 91 ? -3.243 9.537 1.405 1.00 87.94 91 THR A O 1
ATOM 635 N N . ALA A 1 92 ? -3.046 8.282 3.254 1.00 82.69 92 ALA A N 1
ATOM 636 C CA . ALA A 1 92 ? -1.647 7.935 3.024 1.00 82.69 92 ALA A CA 1
ATOM 637 C C . ALA A 1 92 ? -1.471 7.071 1.761 1.00 82.69 92 ALA A C 1
ATOM 639 O O . ALA A 1 92 ? -0.576 7.334 0.954 1.00 82.69 92 ALA A O 1
ATOM 640 N N . ALA A 1 93 ? -2.352 6.087 1.550 1.00 80.62 93 ALA A N 1
ATOM 641 C CA . ALA A 1 93 ? -2.343 5.255 0.348 1.00 80.62 93 ALA A CA 1
ATOM 642 C C . ALA A 1 93 ? -2.642 6.073 -0.925 1.00 80.62 93 ALA A C 1
ATOM 644 O O . ALA A 1 93 ? -1.952 5.926 -1.939 1.00 80.62 93 ALA A O 1
ATOM 645 N N . ASP A 1 94 ? -3.615 6.984 -0.867 1.00 80.44 94 ASP A N 1
ATOM 646 C CA . ASP A 1 94 ? -3.968 7.860 -1.990 1.00 80.44 94 ASP A CA 1
ATOM 647 C C . ASP A 1 94 ? -2.860 8.872 -2.314 1.00 80.44 94 ASP A C 1
ATOM 649 O O . ASP A 1 94 ? -2.551 9.112 -3.488 1.00 80.44 94 ASP A O 1
ATOM 653 N N . ALA A 1 95 ? -2.205 9.432 -1.292 1.00 82.44 95 ALA A N 1
ATOM 654 C CA . ALA A 1 95 ? -1.055 10.315 -1.463 1.00 82.44 95 ALA A CA 1
ATOM 655 C C . ALA A 1 95 ? 0.104 9.587 -2.158 1.00 82.44 95 ALA A C 1
ATOM 657 O O . ALA A 1 95 ? 0.698 10.119 -3.099 1.00 82.44 95 ALA A O 1
ATOM 658 N N . GLN A 1 96 ? 0.377 8.339 -1.764 1.00 80.31 96 GLN A N 1
ATOM 659 C CA . GLN A 1 96 ? 1.399 7.514 -2.404 1.00 80.31 96 GLN A CA 1
ATOM 660 C C . GLN A 1 96 ? 1.053 7.210 -3.867 1.00 80.31 96 GLN A C 1
ATOM 662 O O . GLN A 1 96 ? 1.920 7.307 -4.738 1.00 80.31 96 GLN A O 1
ATOM 667 N N . ARG A 1 97 ? -0.213 6.899 -4.168 1.00 78.94 97 ARG A N 1
ATOM 668 C CA . ARG A 1 97 ? -0.672 6.676 -5.546 1.00 78.94 97 ARG A CA 1
ATOM 669 C C . ARG A 1 97 ? -0.522 7.930 -6.406 1.00 78.94 97 ARG A C 1
ATOM 671 O O . ARG A 1 97 ? -0.076 7.848 -7.547 1.00 78.94 97 ARG A O 1
ATOM 678 N N . THR A 1 98 ? -0.866 9.089 -5.856 1.00 79.44 98 THR A N 1
ATOM 679 C CA . THR A 1 98 ? -0.775 10.371 -6.567 1.00 79.44 98 THR A CA 1
ATOM 680 C C . THR A 1 98 ? 0.679 10.748 -6.841 1.00 79.44 98 THR A C 1
ATOM 682 O O . THR A 1 98 ? 1.002 11.151 -7.957 1.00 79.44 98 THR A O 1
ATOM 685 N N . ALA A 1 99 ? 1.575 10.529 -5.874 1.00 78.00 99 ALA A N 1
ATOM 686 C CA . ALA A 1 99 ? 3.010 10.738 -6.052 1.00 78.00 99 ALA A CA 1
ATOM 687 C C . ALA A 1 99 ? 3.591 9.872 -7.185 1.00 78.00 99 ALA A C 1
ATOM 689 O O . ALA A 1 99 ? 4.393 10.370 -7.971 1.00 78.00 99 ALA A O 1
ATOM 690 N N . GLN A 1 100 ? 3.143 8.618 -7.327 1.00 79.50 100 GLN A N 1
ATOM 691 C CA . GLN A 1 100 ? 3.573 7.738 -8.424 1.00 79.50 100 GLN A CA 1
ATOM 692 C C . GLN A 1 100 ? 3.072 8.211 -9.793 1.00 79.50 100 GLN A C 1
ATOM 694 O O . GLN A 1 100 ? 3.813 8.216 -10.771 1.00 79.50 100 GLN A O 1
ATOM 699 N N . ILE A 1 101 ? 1.815 8.649 -9.881 1.00 81.69 101 ILE A N 1
ATOM 700 C CA . ILE A 1 101 ? 1.268 9.176 -11.139 1.00 81.69 101 ILE A CA 1
ATOM 701 C C . ILE A 1 101 ? 2.012 10.457 -11.539 1.00 81.69 101 ILE A C 1
ATOM 703 O O . ILE A 1 101 ? 2.285 10.675 -12.720 1.00 81.69 101 ILE A O 1
ATOM 707 N N . GLN A 1 102 ? 2.368 11.289 -10.559 1.00 77.38 102 GLN A N 1
ATOM 708 C CA . GLN A 1 102 ? 3.123 12.513 -10.793 1.00 77.38 102 GLN A CA 1
ATOM 709 C C . GLN A 1 102 ? 4.569 12.232 -11.217 1.00 77.38 102 GLN A C 1
ATOM 711 O O . GLN A 1 102 ? 5.054 12.918 -12.116 1.00 77.38 102 GLN A O 1
ATOM 716 N N . SER A 1 103 ? 5.243 11.224 -10.647 1.00 71.38 103 SER A N 1
ATOM 717 C CA . SER A 1 103 ? 6.573 10.820 -11.122 1.00 71.38 103 SER A CA 1
ATOM 718 C C . SER A 1 103 ? 6.520 10.284 -12.550 1.00 71.38 103 SER A C 1
ATOM 720 O O . SER A 1 103 ? 7.304 10.718 -13.386 1.00 71.38 103 SER A O 1
ATOM 722 N N . ASP A 1 104 ? 5.538 9.438 -12.874 1.00 74.62 104 ASP A N 1
ATOM 723 C CA . ASP A 1 104 ? 5.379 8.886 -14.225 1.00 74.62 104 ASP A CA 1
ATOM 724 C C . ASP A 1 104 ? 5.056 9.983 -15.261 1.00 74.62 104 ASP A C 1
ATOM 726 O O . ASP A 1 104 ? 5.495 9.925 -16.415 1.00 74.62 104 ASP A O 1
ATOM 730 N N . ALA A 1 105 ? 4.284 11.002 -14.869 1.00 75.25 105 ALA A N 1
ATOM 731 C CA . ALA A 1 105 ? 4.009 12.167 -15.707 1.00 75.25 105 ALA A CA 1
ATOM 732 C C . ALA A 1 105 ? 5.262 13.037 -15.904 1.00 75.25 105 ALA A C 1
ATOM 734 O O . ALA A 1 105 ? 5.559 13.424 -17.035 1.00 75.25 105 ALA A O 1
ATOM 735 N N . ALA A 1 106 ? 6.022 13.288 -14.834 1.00 76.62 106 ALA A N 1
ATOM 736 C CA . ALA A 1 106 ? 7.276 14.035 -14.890 1.00 76.62 106 ALA A CA 1
ATOM 737 C C . ALA A 1 106 ? 8.335 13.320 -15.743 1.00 76.62 106 ALA A C 1
ATOM 739 O O . ALA A 1 106 ? 9.025 13.974 -16.524 1.00 76.62 106 ALA A O 1
ATOM 740 N N . ASP A 1 107 ? 8.411 11.989 -15.675 1.00 76.31 107 ASP A N 1
ATOM 741 C CA . ASP A 1 107 ? 9.291 11.185 -16.524 1.00 76.31 107 ASP A CA 1
ATOM 742 C C . ASP A 1 107 ? 8.929 11.349 -18.004 1.00 76.31 107 ASP A C 1
ATOM 744 O O . ASP A 1 107 ? 9.799 11.632 -18.832 1.00 76.31 107 ASP A O 1
ATOM 748 N N . ARG A 1 108 ? 7.637 11.272 -18.351 1.00 74.00 108 ARG A N 1
ATOM 749 C CA . ARG A 1 108 ? 7.163 11.494 -19.730 1.00 74.00 108 ARG A CA 1
ATOM 750 C C . ARG A 1 108 ? 7.445 12.910 -20.227 1.00 74.00 108 ARG A C 1
ATOM 752 O O . ARG A 1 108 ? 7.848 13.078 -21.380 1.00 74.00 108 ARG A O 1
ATOM 759 N N . ASP A 1 109 ? 7.253 13.917 -19.383 1.00 74.44 109 ASP A N 1
ATOM 760 C CA . ASP A 1 109 ? 7.539 15.307 -19.735 1.00 74.44 109 ASP A CA 1
ATOM 761 C C . ASP A 1 109 ? 9.045 15.564 -19.865 1.00 74.44 109 ASP A C 1
ATOM 763 O O . ASP A 1 109 ? 9.468 16.256 -20.795 1.00 74.44 109 ASP A O 1
ATOM 767 N N . SER A 1 110 ? 9.876 14.947 -19.020 1.00 71.56 110 SER A N 1
ATOM 768 C CA . SER A 1 110 ? 11.336 15.014 -19.135 1.00 71.56 110 SER A CA 1
ATOM 769 C C . SER A 1 110 ? 11.831 14.395 -20.448 1.00 71.56 110 SER A C 1
ATOM 771 O O . SER A 1 110 ? 12.669 14.989 -21.128 1.00 71.56 110 SER A O 1
ATOM 773 N N . ALA A 1 111 ? 11.242 13.271 -20.875 1.00 68.38 111 ALA A N 1
ATOM 774 C CA . ALA A 1 111 ? 11.555 12.616 -22.143 1.00 68.38 111 ALA A CA 1
ATOM 775 C C . ALA A 1 111 ? 11.181 13.495 -23.350 1.00 68.38 111 ALA A C 1
ATOM 777 O O . ALA A 1 111 ? 11.961 13.627 -24.296 1.00 68.38 111 ALA A O 1
ATOM 778 N N . ARG A 1 112 ? 10.022 14.169 -23.298 1.00 68.81 112 ARG A N 1
ATOM 779 C CA . ARG A 1 112 ? 9.605 15.141 -24.327 1.00 68.81 112 ARG A CA 1
ATOM 780 C C . ARG A 1 112 ? 10.533 16.356 -24.371 1.00 68.81 112 ARG A C 1
ATOM 782 O O . ARG A 1 112 ? 10.873 16.829 -25.454 1.00 68.81 112 ARG A O 1
ATOM 789 N N . GLN A 1 113 ? 10.978 16.847 -23.215 1.00 71.88 113 GLN A N 1
ATOM 790 C CA . GLN A 1 113 ? 11.909 17.974 -23.140 1.00 71.88 113 GLN A CA 1
ATOM 791 C C . GLN A 1 113 ? 13.324 17.614 -23.604 1.00 71.88 113 GLN A C 1
ATOM 793 O O . GLN A 1 113 ? 13.972 18.447 -24.234 1.00 71.88 113 GLN A O 1
ATOM 798 N N . LEU A 1 114 ? 13.802 16.394 -23.344 1.00 62.97 114 LEU A N 1
ATOM 799 C CA . LEU A 1 114 ? 15.069 15.885 -23.882 1.00 62.97 114 LEU A CA 1
ATOM 800 C C . LEU A 1 114 ? 15.043 15.836 -25.414 1.00 62.97 114 LEU A C 1
ATOM 802 O O . LEU A 1 114 ? 15.971 16.335 -26.049 1.00 62.97 114 LEU A O 1
ATOM 806 N N . ALA A 1 115 ? 13.951 15.336 -26.003 1.00 60.66 115 ALA A N 1
ATOM 807 C CA . ALA A 1 115 ? 13.763 15.319 -27.454 1.00 60.66 115 ALA A CA 1
ATOM 808 C C . ALA A 1 115 ? 13.762 16.733 -28.072 1.00 60.66 115 ALA A C 1
ATOM 810 O O . ALA A 1 115 ? 14.276 16.927 -29.170 1.00 60.66 115 ALA A O 1
ATOM 811 N N . ALA A 1 116 ? 13.233 17.733 -27.359 1.00 63.88 116 ALA A N 1
ATOM 812 C CA . ALA A 1 116 ? 13.212 19.123 -27.815 1.00 63.88 116 ALA A CA 1
ATOM 813 C C . ALA A 1 116 ? 14.546 19.873 -27.609 1.00 63.88 116 ALA A C 1
ATOM 815 O O . ALA A 1 116 ? 14.840 20.812 -28.347 1.00 63.88 116 ALA A O 1
ATOM 816 N N . LYS A 1 117 ? 15.354 19.492 -26.607 1.00 62.91 117 LYS A N 1
ATOM 817 C CA . LYS A 1 117 ? 16.586 20.207 -26.215 1.00 62.91 117 LYS A CA 1
ATOM 818 C C . LYS A 1 117 ? 17.873 19.670 -26.843 1.00 62.91 117 LYS A C 1
ATOM 820 O O . LYS A 1 117 ? 18.907 20.313 -26.684 1.00 62.91 117 LYS A O 1
ATOM 825 N N . GLN A 1 118 ? 17.841 18.548 -27.563 1.00 58.44 118 GLN A N 1
ATOM 826 C CA . GLN A 1 118 ? 19.021 18.000 -28.245 1.00 58.44 118 GLN A CA 1
ATOM 827 C C . GLN A 1 118 ? 18.927 18.075 -29.785 1.00 58.44 118 GLN A C 1
ATOM 829 O O . GLN A 1 118 ? 18.915 17.038 -30.453 1.00 58.44 118 GLN A O 1
ATOM 834 N N . PRO A 1 119 ? 18.901 19.279 -30.395 1.00 54.66 119 PRO A N 1
ATOM 835 C CA . PRO A 1 119 ? 19.055 19.418 -31.838 1.00 54.66 119 PRO A CA 1
ATOM 836 C C . PRO A 1 119 ? 20.524 19.151 -32.210 1.00 54.66 119 PRO A C 1
ATOM 838 O O . PRO A 1 119 ? 21.343 20.064 -32.237 1.00 54.66 119 PRO A O 1
ATOM 841 N N . GLY A 1 120 ? 20.879 17.883 -32.440 1.00 60.56 120 GLY A N 1
ATOM 842 C CA . GLY A 1 120 ? 22.219 17.490 -32.905 1.00 60.56 120 GLY A CA 1
ATOM 843 C C . GLY A 1 120 ? 22.830 16.245 -32.260 1.00 60.56 120 GLY A C 1
ATOM 844 O O . GLY A 1 120 ? 24.011 15.983 -32.481 1.00 60.56 120 GLY A O 1
ATOM 845 N N . ASP A 1 121 ? 22.081 15.465 -31.473 1.00 62.25 121 ASP A N 1
ATOM 846 C CA . ASP A 1 121 ? 22.614 14.233 -30.877 1.00 62.25 121 ASP A CA 1
ATOM 847 C C . ASP A 1 121 ? 22.668 13.092 -31.910 1.00 62.25 121 ASP A C 1
ATOM 849 O O . ASP A 1 121 ? 21.824 12.199 -31.952 1.00 62.25 121 ASP A O 1
ATOM 853 N N . TRP A 1 122 ? 23.652 13.166 -32.808 1.00 65.81 122 TRP A N 1
ATOM 854 C CA . TRP A 1 122 ? 23.910 12.144 -33.828 1.00 65.81 122 TRP A CA 1
ATOM 855 C C . TRP A 1 122 ? 24.758 10.986 -33.285 1.00 65.81 122 TRP A C 1
ATOM 857 O O . TRP A 1 122 ? 24.731 9.881 -33.822 1.00 65.81 122 TRP A O 1
ATOM 867 N N . MET A 1 123 ? 25.469 11.222 -32.177 1.00 67.25 123 MET A N 1
ATOM 868 C CA . MET A 1 123 ? 26.364 10.253 -31.545 1.00 67.25 123 MET A CA 1
ATOM 869 C C . MET A 1 123 ? 25.594 9.041 -31.013 1.00 67.25 123 MET A C 1
ATOM 871 O O . MET A 1 123 ? 25.998 7.904 -31.246 1.00 67.25 123 MET A O 1
ATOM 875 N N . ARG A 1 124 ? 24.458 9.269 -30.339 1.00 67.88 124 ARG A N 1
ATOM 876 C CA . ARG A 1 124 ? 23.610 8.196 -29.799 1.00 67.88 124 ARG A CA 1
ATOM 877 C C . ARG A 1 124 ? 23.079 7.248 -30.887 1.00 67.88 124 ARG A C 1
ATOM 879 O O . ARG A 1 124 ? 23.394 6.061 -30.813 1.00 67.88 124 ARG A O 1
ATOM 886 N N . PRO A 1 125 ? 22.345 7.702 -31.923 1.00 70.06 125 PRO A N 1
ATOM 887 C CA . PRO A 1 125 ? 21.864 6.804 -32.972 1.00 70.06 125 PRO A CA 1
ATOM 888 C C . PRO A 1 125 ? 23.005 6.177 -33.786 1.00 70.06 125 PRO A C 1
ATOM 890 O O . PRO A 1 125 ? 22.894 5.016 -34.172 1.00 70.06 125 PRO A O 1
ATOM 893 N N . ALA A 1 126 ? 24.124 6.883 -34.001 1.00 76.00 126 ALA A N 1
ATOM 894 C CA . ALA A 1 126 ? 25.281 6.324 -34.702 1.00 76.00 126 ALA A CA 1
ATOM 895 C C . ALA A 1 126 ? 25.902 5.133 -33.955 1.00 76.00 126 ALA A C 1
ATOM 897 O O . ALA A 1 126 ? 26.235 4.133 -34.589 1.00 76.00 126 ALA A O 1
ATOM 898 N N . LEU A 1 127 ? 26.008 5.198 -32.621 1.00 77.38 127 LEU A N 1
ATOM 899 C CA . LEU A 1 127 ? 26.545 4.098 -31.814 1.00 77.38 127 LEU A CA 1
ATOM 900 C C . LEU A 1 127 ? 25.634 2.861 -31.861 1.00 77.38 127 LEU A C 1
ATOM 902 O O . LEU A 1 127 ? 26.119 1.741 -32.020 1.00 77.38 127 LEU A O 1
ATOM 906 N N . GLY A 1 128 ? 24.314 3.069 -31.787 1.00 75.94 128 GLY A N 1
ATOM 907 C CA . GLY A 1 128 ? 23.323 1.998 -31.923 1.00 75.94 128 GLY A CA 1
ATOM 908 C C . GLY A 1 128 ? 23.377 1.332 -33.300 1.00 75.94 128 GLY A C 1
ATOM 909 O O . GLY A 1 128 ? 23.501 0.111 -33.393 1.00 75.94 128 GLY A O 1
ATOM 910 N N . CYS A 1 129 ? 23.375 2.128 -34.373 1.00 80.25 129 CYS A N 1
ATOM 911 C CA . CYS A 1 129 ? 23.527 1.617 -35.735 1.00 80.25 129 CYS A CA 1
ATOM 912 C C . CYS A 1 129 ? 24.853 0.867 -35.921 1.00 80.25 129 CYS A C 1
ATOM 914 O O . CYS A 1 129 ? 24.857 -0.209 -36.511 1.00 80.25 129 CYS A O 1
ATOM 916 N N . ALA A 1 130 ? 25.965 1.384 -35.390 1.00 84.00 130 ALA A N 1
ATOM 917 C CA . ALA A 1 130 ? 27.272 0.739 -35.496 1.00 84.00 130 ALA A CA 1
ATOM 918 C C . ALA A 1 130 ? 27.305 -0.640 -34.815 1.00 84.00 130 ALA A C 1
ATOM 920 O O . ALA A 1 130 ? 27.847 -1.580 -35.390 1.00 84.00 130 ALA A O 1
ATOM 921 N N . ILE A 1 131 ? 26.693 -0.792 -33.636 1.00 83.88 131 ILE A N 1
ATOM 922 C CA . ILE A 1 131 ? 26.650 -2.070 -32.902 1.00 83.88 131 ILE A CA 1
ATOM 923 C C . ILE A 1 131 ? 25.733 -3.084 -33.586 1.00 83.88 131 ILE A C 1
ATOM 925 O O . ILE A 1 131 ? 26.100 -4.254 -33.712 1.00 83.88 131 ILE A O 1
ATOM 929 N N . VAL A 1 132 ? 24.572 -2.650 -34.086 1.00 83.44 132 VAL A N 1
ATOM 930 C CA . VAL A 1 132 ? 23.670 -3.520 -34.858 1.00 83.44 132 VAL A CA 1
ATOM 931 C C . VAL A 1 132 ? 24.358 -3.993 -36.141 1.00 83.44 132 VAL A C 1
ATOM 933 O O . VAL A 1 132 ? 24.360 -5.189 -36.431 1.00 83.44 132 VAL A O 1
ATOM 936 N N . ILE A 1 133 ? 25.016 -3.085 -36.871 1.00 87.50 133 ILE A N 1
ATOM 937 C CA . ILE A 1 133 ? 25.792 -3.422 -38.073 1.00 87.50 133 ILE A CA 1
ATOM 938 C C . ILE A 1 133 ? 26.953 -4.361 -37.730 1.00 87.50 133 ILE A C 1
ATOM 940 O O . ILE A 1 133 ? 27.165 -5.333 -38.448 1.00 87.50 133 ILE A O 1
ATOM 944 N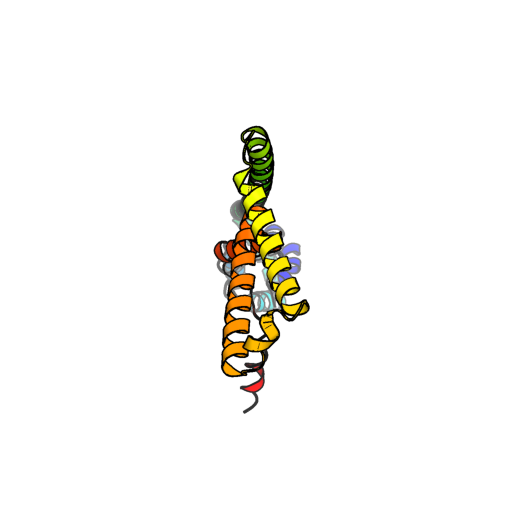 N . ALA A 1 134 ? 27.678 -4.125 -36.634 1.00 85.25 134 ALA A N 1
ATOM 945 C CA . ALA A 1 134 ? 28.769 -4.996 -36.198 1.00 85.25 134 ALA A CA 1
ATOM 946 C C . ALA A 1 134 ? 28.270 -6.406 -35.848 1.00 85.25 134 ALA A C 1
ATOM 948 O O . ALA A 1 134 ? 28.876 -7.392 -36.259 1.00 85.25 134 ALA A O 1
ATOM 949 N N . THR A 1 135 ? 27.132 -6.513 -35.159 1.00 82.81 135 THR A N 1
ATOM 950 C CA . THR A 1 135 ? 26.524 -7.800 -34.787 1.00 82.81 135 THR A CA 1
ATOM 951 C C . THR A 1 135 ? 26.085 -8.586 -36.021 1.00 82.81 135 THR A C 1
ATOM 953 O O . THR A 1 135 ? 26.430 -9.759 -36.170 1.00 82.81 135 THR A O 1
ATOM 956 N N . ILE A 1 136 ? 25.385 -7.928 -36.950 1.00 86.25 136 ILE A N 1
ATOM 957 C CA . ILE A 1 136 ? 24.989 -8.525 -38.233 1.00 86.25 136 ILE A CA 1
ATOM 958 C C . ILE A 1 136 ? 26.232 -8.899 -39.053 1.00 86.25 136 ILE A C 1
ATOM 960 O O . ILE A 1 136 ? 26.279 -9.974 -39.646 1.00 86.25 136 ILE A O 1
ATOM 964 N N . GLY A 1 137 ? 27.260 -8.049 -39.049 1.00 86.81 137 GLY A N 1
ATOM 965 C CA . GLY A 1 137 ? 28.518 -8.264 -39.757 1.00 86.81 137 GLY A CA 1
ATOM 966 C C . GLY A 1 137 ? 29.280 -9.494 -39.269 1.00 86.81 137 GLY A C 1
ATOM 967 O O . GLY A 1 137 ? 29.765 -10.261 -40.095 1.00 86.81 137 GLY A O 1
ATOM 968 N N . VAL A 1 138 ? 29.334 -9.736 -37.956 1.00 80.81 138 VAL A N 1
ATOM 969 C CA . VAL A 1 138 ? 29.947 -10.949 -37.386 1.00 80.81 138 VAL A CA 1
ATOM 970 C C . VAL A 1 138 ? 29.205 -12.205 -37.849 1.00 80.81 138 VAL A C 1
ATOM 972 O O . VAL A 1 138 ? 29.845 -13.157 -38.292 1.00 80.81 138 VAL A O 1
ATOM 975 N N . VAL A 1 139 ? 27.868 -12.201 -37.822 1.00 80.94 139 VAL A N 1
ATOM 976 C CA . VAL A 1 139 ? 27.057 -13.329 -38.319 1.00 80.94 139 VAL A CA 1
ATOM 977 C C . VAL A 1 139 ? 27.295 -13.556 -39.813 1.00 80.94 139 VAL A C 1
ATOM 979 O O . VAL A 1 139 ? 27.507 -14.687 -40.247 1.00 80.94 139 VAL A O 1
ATOM 982 N N . PHE A 1 140 ? 27.314 -12.483 -40.603 1.00 85.25 140 PHE A N 1
ATOM 983 C CA . PHE A 1 140 ? 27.527 -12.553 -42.046 1.00 85.25 140 PHE A CA 1
ATOM 984 C C . PHE A 1 140 ? 28.931 -13.072 -42.395 1.00 85.25 140 PHE A C 1
ATOM 986 O O . PHE A 1 140 ? 29.076 -13.928 -43.263 1.00 85.25 140 PHE A O 1
ATOM 993 N N . LEU A 1 141 ? 29.964 -12.627 -41.675 1.00 81.81 141 LEU A N 1
ATOM 994 C CA . LEU A 1 141 ? 31.351 -13.062 -41.866 1.00 81.81 141 LEU A CA 1
ATOM 995 C C . LEU A 1 141 ? 31.530 -14.560 -41.576 1.00 81.81 141 LEU A C 1
ATOM 997 O O . LEU A 1 141 ? 32.263 -15.241 -42.294 1.00 81.81 141 LEU A O 1
ATOM 1001 N N . VAL A 1 142 ? 30.820 -15.087 -40.574 1.00 78.25 142 VAL A N 1
ATOM 1002 C CA . VAL A 1 142 ? 30.783 -16.529 -40.288 1.00 78.25 142 VAL A CA 1
ATOM 1003 C C . VAL A 1 142 ? 30.063 -17.295 -41.404 1.00 78.25 142 VAL A C 1
ATOM 1005 O O . VAL A 1 142 ? 30.577 -18.311 -41.863 1.00 78.25 142 VAL A O 1
ATOM 1008 N N . LEU A 1 143 ? 28.918 -16.800 -41.891 1.00 77.19 143 LEU A N 1
ATOM 1009 C CA . LEU A 1 143 ? 28.144 -17.461 -42.952 1.00 77.19 143 LEU A CA 1
ATOM 1010 C C . LEU A 1 143 ? 28.845 -17.475 -44.320 1.00 77.19 143 LEU A C 1
ATOM 1012 O O . LEU A 1 143 ? 28.641 -18.411 -45.088 1.00 77.19 143 LEU A O 1
ATOM 1016 N N . LEU A 1 144 ? 29.676 -16.475 -44.635 1.00 81.25 144 LEU A N 1
ATOM 1017 C CA . LEU A 1 144 ? 30.442 -16.427 -45.891 1.00 81.25 144 LEU A CA 1
ATOM 1018 C C . LEU A 1 144 ? 31.707 -17.305 -45.883 1.00 81.25 144 LEU A C 1
ATOM 1020 O O . LEU A 1 144 ? 32.445 -17.304 -46.867 1.00 81.25 144 LEU A O 1
ATOM 1024 N N . GLY A 1 145 ? 31.982 -18.037 -44.800 1.00 73.38 145 GLY A N 1
ATOM 1025 C CA . GLY A 1 145 ? 33.127 -18.951 -44.726 1.00 73.38 145 GLY A CA 1
ATOM 1026 C C . GLY A 1 145 ? 34.479 -18.258 -44.522 1.00 73.38 145 GLY A C 1
ATOM 1027 O O . GLY A 1 145 ? 35.522 -18.905 -44.567 1.00 73.38 145 GLY A O 1
ATOM 1028 N N . PHE A 1 146 ? 34.503 -16.953 -44.220 1.00 72.94 146 PHE A N 1
ATOM 1029 C CA . PHE A 1 146 ? 35.747 -16.241 -43.882 1.00 72.94 146 PHE A CA 1
ATOM 1030 C C . PHE A 1 146 ? 36.404 -16.770 -42.593 1.00 72.94 146 PHE A C 1
ATOM 1032 O O . PHE A 1 146 ? 37.593 -16.552 -42.371 1.00 72.94 146 PHE A O 1
ATOM 1039 N N . ALA A 1 147 ? 35.647 -17.489 -41.760 1.00 66.25 147 ALA A N 1
ATOM 1040 C CA . A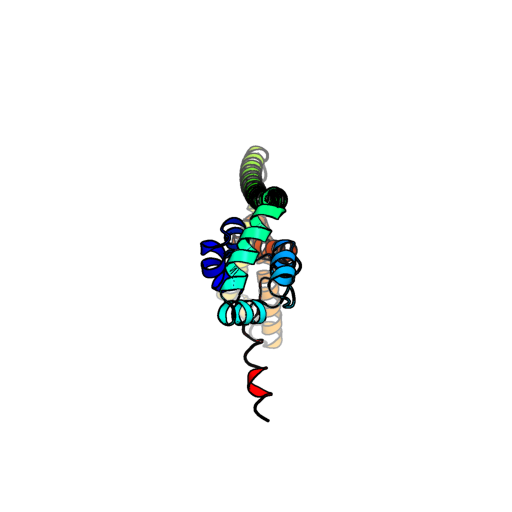LA A 1 147 ? 36.120 -18.120 -40.531 1.00 66.25 147 ALA A CA 1
ATOM 1041 C C . ALA A 1 147 ? 36.446 -19.625 -40.680 1.00 66.25 147 ALA A C 1
ATOM 1043 O O . ALA A 1 147 ? 36.809 -20.259 -39.688 1.00 66.25 147 ALA A O 1
ATOM 1044 N N . ASP A 1 148 ? 36.372 -20.204 -41.887 1.00 69.12 148 ASP A N 1
ATOM 1045 C CA . ASP A 1 148 ? 36.530 -21.653 -42.122 1.00 69.12 148 ASP A CA 1
ATOM 1046 C C . ASP A 1 148 ? 37.891 -22.215 -41.681 1.00 69.12 148 ASP A C 1
ATOM 1048 O O . ASP A 1 148 ? 37.986 -23.378 -41.290 1.00 69.12 148 ASP A O 1
ATOM 1052 N N . GLY A 1 149 ? 38.955 -21.407 -41.717 1.00 68.19 149 GLY A N 1
ATOM 1053 C CA . GLY A 1 149 ? 40.278 -21.808 -41.220 1.00 68.19 149 GLY A CA 1
ATOM 1054 C C . GLY A 1 149 ? 40.367 -21.853 -39.690 1.00 68.19 149 GLY A C 1
ATOM 1055 O O . GLY A 1 149 ? 41.071 -22.688 -39.133 1.00 68.19 149 GLY A O 1
ATOM 1056 N N . THR A 1 150 ? 39.614 -20.986 -39.017 1.00 65.19 150 THR A N 1
ATOM 1057 C CA . THR A 1 150 ? 39.636 -20.769 -37.562 1.00 65.19 150 THR A CA 1
ATOM 1058 C C . THR A 1 150 ? 38.660 -21.700 -36.831 1.00 65.19 150 THR A C 1
ATOM 1060 O O . THR A 1 150 ? 38.919 -22.109 -35.705 1.00 65.19 150 THR A O 1
ATOM 1063 N N . LEU A 1 151 ? 37.551 -22.075 -37.479 1.00 65.06 151 LEU A N 1
ATOM 1064 C CA . LEU A 1 151 ? 36.492 -22.925 -36.915 1.00 65.06 151 LEU A CA 1
ATOM 1065 C C . LEU A 1 151 ? 36.792 -24.432 -36.979 1.00 65.06 151 LEU A C 1
ATOM 1067 O O . LEU A 1 151 ? 36.079 -25.223 -36.365 1.00 65.06 151 LEU A O 1
ATOM 1071 N N . ARG A 1 152 ? 37.830 -24.845 -37.718 1.00 73.88 152 ARG A N 1
ATOM 1072 C CA . ARG A 1 152 ? 38.234 -26.258 -37.834 1.00 73.88 152 ARG A CA 1
ATOM 1073 C C . ARG A 1 152 ? 38.975 -26.783 -36.607 1.00 73.88 152 ARG A C 1
ATOM 1075 O O . ARG A 1 152 ? 38.955 -27.988 -36.372 1.00 73.88 152 ARG A O 1
ATOM 1082 N N . ASP A 1 153 ? 39.618 -25.905 -35.842 1.00 81.81 153 ASP A N 1
ATOM 1083 C CA . ASP A 1 153 ? 40.252 -26.271 -34.578 1.00 81.81 153 ASP A CA 1
ATOM 1084 C C . ASP A 1 153 ? 39.232 -26.119 -33.432 1.00 81.81 153 ASP A C 1
ATOM 1086 O O . ASP A 1 153 ? 38.746 -25.007 -33.197 1.00 81.81 153 ASP A O 1
ATOM 1090 N N . PRO A 1 154 ? 38.899 -27.197 -32.697 1.00 81.19 154 PRO A N 1
ATOM 1091 C CA . PRO A 1 154 ? 37.905 -27.153 -31.627 1.00 81.19 154 PRO A CA 1
ATOM 1092 C C . PRO A 1 154 ? 38.262 -26.184 -30.487 1.00 81.19 154 PRO A C 1
ATOM 1094 O O . PRO A 1 154 ? 37.357 -25.617 -29.874 1.00 81.19 154 PRO A O 1
ATOM 1097 N N . VAL A 1 155 ? 39.548 -25.944 -30.206 1.00 82.50 155 VAL A N 1
ATOM 1098 C CA . VAL A 1 155 ? 39.984 -25.021 -29.141 1.00 82.50 155 VAL A CA 1
ATOM 1099 C C . VAL A 1 155 ? 39.813 -23.564 -29.580 1.00 82.50 155 VAL A C 1
ATOM 1101 O O . VAL A 1 155 ? 39.330 -22.718 -28.818 1.00 82.50 155 VAL A O 1
ATOM 1104 N N . ILE A 1 156 ? 40.162 -23.266 -30.832 1.00 78.50 156 ILE A N 1
ATOM 1105 C CA . ILE A 1 156 ? 40.025 -21.925 -31.409 1.00 78.50 156 ILE A CA 1
ATOM 1106 C C . ILE A 1 156 ? 38.546 -21.599 -31.647 1.00 78.50 156 ILE A C 1
ATOM 1108 O O . ILE A 1 156 ? 38.110 -20.495 -31.324 1.00 78.50 156 ILE A O 1
ATOM 1112 N N . ALA A 1 157 ? 37.750 -22.569 -32.103 1.00 80.44 157 ALA A N 1
ATOM 1113 C CA . ALA A 1 157 ? 36.306 -22.429 -32.262 1.00 80.44 157 ALA A CA 1
ATOM 1114 C C . ALA A 1 157 ? 35.602 -22.141 -30.925 1.00 80.44 157 ALA A C 1
ATOM 1116 O O . ALA A 1 157 ? 34.765 -21.239 -30.857 1.00 80.44 157 ALA A O 1
ATOM 1117 N N . ALA A 1 158 ? 35.977 -22.840 -29.845 1.00 82.25 158 ALA A N 1
ATOM 1118 C CA . ALA A 1 158 ? 35.430 -22.586 -28.511 1.00 82.25 158 ALA A CA 1
ATOM 1119 C C . ALA A 1 158 ? 35.770 -21.173 -28.006 1.00 82.25 158 ALA A C 1
ATOM 1121 O O . ALA A 1 158 ? 34.910 -20.470 -27.472 1.00 82.25 158 ALA A O 1
ATOM 1122 N N . THR A 1 159 ? 37.008 -20.724 -28.226 1.00 83.50 159 THR A N 1
ATOM 1123 C CA . THR A 1 159 ? 37.465 -19.390 -27.806 1.00 83.50 159 THR A CA 1
ATOM 1124 C C . THR A 1 159 ? 36.801 -18.282 -28.632 1.00 83.50 159 THR A C 1
ATOM 1126 O O . THR A 1 159 ? 36.325 -17.292 -28.076 1.00 83.50 159 THR A O 1
ATOM 1129 N N . ALA A 1 160 ? 36.701 -18.463 -29.952 1.00 79.94 160 ALA A N 1
ATOM 1130 C CA . ALA A 1 160 ? 36.023 -17.535 -30.853 1.00 79.94 160 ALA A CA 1
ATOM 1131 C C . ALA A 1 160 ? 34.525 -17.426 -30.532 1.00 79.94 160 ALA A C 1
ATOM 1133 O O . ALA A 1 160 ? 33.999 -16.318 -30.438 1.00 79.94 160 ALA A O 1
ATOM 1134 N N . GLY A 1 161 ? 33.851 -18.552 -30.278 1.00 81.94 161 GLY A N 1
ATOM 1135 C CA . GLY A 1 161 ? 32.456 -18.572 -29.833 1.00 81.94 161 GLY A CA 1
ATOM 1136 C C . GLY A 1 161 ? 32.254 -17.844 -28.502 1.00 81.94 161 GLY A C 1
ATOM 1137 O O . GLY A 1 161 ? 31.316 -17.061 -28.367 1.00 81.94 161 GLY A O 1
ATOM 1138 N N . GLY A 1 162 ? 33.172 -18.021 -27.545 1.00 86.00 162 GLY A N 1
ATOM 1139 C CA . GLY A 1 162 ? 33.160 -17.298 -26.272 1.00 86.00 162 GLY A CA 1
ATOM 1140 C C . GLY A 1 162 ? 33.302 -15.781 -26.432 1.00 86.00 162 GLY A C 1
ATOM 1141 O O . GLY A 1 162 ? 32.574 -15.027 -25.787 1.00 86.00 162 GLY A O 1
ATOM 1142 N N . LEU A 1 163 ? 34.181 -15.320 -27.328 1.00 82.38 163 LEU A N 1
ATOM 1143 C CA . LEU A 1 163 ? 34.352 -13.894 -27.630 1.00 82.38 163 LEU A CA 1
ATOM 1144 C C . LEU A 1 163 ? 33.123 -13.295 -28.319 1.00 82.38 163 LEU A C 1
ATOM 1146 O O . LEU A 1 163 ? 32.685 -12.208 -27.946 1.00 82.38 163 LEU A O 1
ATOM 1150 N N . VAL A 1 164 ? 32.534 -14.012 -29.279 1.00 83.19 164 VAL A N 1
ATOM 1151 C CA . VAL A 1 164 ? 31.284 -13.593 -29.932 1.00 83.19 164 VAL A CA 1
ATOM 1152 C C . VAL A 1 164 ? 30.149 -13.524 -28.912 1.00 83.19 164 VAL A C 1
ATOM 1154 O O . VAL A 1 164 ? 29.405 -12.548 -28.884 1.00 83.19 164 VAL A O 1
ATOM 1157 N N . MET A 1 165 ? 30.044 -14.507 -28.016 1.00 82.69 165 MET A N 1
ATOM 1158 C CA . MET A 1 165 ? 29.017 -14.511 -26.977 1.00 82.69 165 MET A CA 1
ATOM 1159 C C . MET A 1 165 ? 29.215 -13.392 -25.948 1.00 82.69 165 MET A C 1
ATOM 1161 O O . MET A 1 165 ? 28.243 -12.769 -25.521 1.00 82.69 165 MET A O 1
ATOM 1165 N N . TYR A 1 166 ? 30.462 -13.090 -25.582 1.00 87.00 166 TYR A N 1
ATOM 1166 C CA . TYR A 1 166 ? 30.786 -11.936 -24.746 1.00 87.00 166 TYR A CA 1
ATOM 1167 C C . TYR A 1 166 ? 30.408 -10.617 -25.432 1.00 87.00 166 TYR A C 1
ATOM 1169 O O . TYR A 1 166 ? 29.797 -9.754 -24.805 1.00 87.00 166 TYR A O 1
ATOM 1177 N N . PHE A 1 167 ? 30.704 -10.477 -26.726 1.00 84.31 167 PHE A N 1
ATOM 1178 C CA . PHE A 1 167 ? 30.337 -9.299 -27.509 1.00 84.31 167 PHE A CA 1
ATOM 1179 C C . PHE A 1 167 ? 28.817 -9.112 -27.600 1.00 84.31 167 PHE A C 1
ATOM 1181 O O . PHE A 1 167 ? 28.331 -8.000 -27.399 1.00 84.31 167 PHE A O 1
ATOM 1188 N N . LEU A 1 168 ? 28.057 -10.187 -27.834 1.00 82.44 168 LEU A N 1
ATOM 1189 C CA . LEU A 1 168 ? 26.590 -10.151 -27.826 1.00 82.44 168 LEU A CA 1
ATOM 1190 C C . LEU A 1 168 ? 26.050 -9.711 -26.457 1.00 82.44 168 LEU A C 1
ATOM 1192 O O . LEU A 1 168 ? 25.232 -8.800 -26.381 1.00 82.44 168 LEU A O 1
ATOM 1196 N N . LYS A 1 169 ? 26.588 -10.275 -25.369 1.00 83.94 169 LYS A N 1
ATOM 1197 C CA . LYS A 1 169 ? 26.218 -9.896 -23.997 1.00 83.94 169 LYS A CA 1
ATOM 1198 C C . LYS A 1 169 ? 26.509 -8.423 -23.685 1.00 83.94 169 LYS A C 1
ATOM 1200 O O . LYS A 1 169 ? 25.741 -7.783 -22.970 1.00 83.94 169 LYS A O 1
ATOM 1205 N N . GLU A 1 170 ? 27.624 -7.879 -24.169 1.00 83.00 170 GLU A N 1
ATOM 1206 C CA . GLU A 1 170 ? 27.955 -6.462 -23.968 1.00 83.00 170 GLU A CA 1
ATOM 1207 C C . GLU A 1 170 ? 27.106 -5.545 -24.864 1.00 83.00 170 GLU A C 1
ATOM 1209 O O . GLU A 1 170 ? 26.724 -4.450 -24.448 1.00 83.00 170 GLU A O 1
ATOM 1214 N N . SER A 1 171 ? 26.734 -6.017 -26.058 1.00 80.88 171 SER A N 1
ATOM 1215 C CA . SER A 1 171 ? 25.870 -5.293 -27.000 1.00 80.88 171 SER A CA 1
ATOM 1216 C C . SER A 1 171 ? 24.457 -5.070 -26.448 1.00 80.88 171 SER A C 1
ATOM 1218 O O . SER A 1 171 ? 23.871 -4.008 -26.685 1.00 80.88 171 SER A O 1
ATOM 1220 N N . ASP A 1 172 ? 23.936 -6.000 -25.641 1.00 74.94 172 ASP A N 1
ATOM 1221 C CA . ASP A 1 172 ? 22.643 -5.847 -24.958 1.00 74.94 172 ASP A CA 1
ATOM 1222 C C . ASP A 1 172 ? 22.632 -4.652 -23.996 1.00 74.94 172 ASP A C 1
ATOM 1224 O O . ASP A 1 172 ? 21.651 -3.908 -23.934 1.00 74.94 172 ASP A O 1
ATOM 1228 N N . LYS A 1 173 ? 23.738 -4.398 -23.285 1.00 74.12 173 LYS A N 1
ATOM 1229 C CA . LYS A 1 173 ? 23.838 -3.260 -22.355 1.00 74.12 173 LYS A CA 1
ATOM 1230 C C . LYS A 1 173 ? 23.763 -1.924 -23.086 1.00 74.12 173 LYS A C 1
ATOM 1232 O O . LYS A 1 173 ? 23.104 -0.999 -22.617 1.00 74.12 173 LYS A O 1
ATOM 1237 N N . VAL A 1 174 ? 24.419 -1.822 -24.242 1.00 74.00 174 VAL A N 1
ATOM 1238 C CA . VAL A 1 174 ? 24.423 -0.587 -25.037 1.00 74.00 174 VAL A CA 1
ATOM 1239 C C . VAL A 1 174 ? 23.076 -0.369 -25.723 1.00 74.00 174 VAL A C 1
ATOM 1241 O O . VAL A 1 174 ? 22.559 0.746 -25.728 1.00 74.00 174 VAL A O 1
ATOM 1244 N N . THR A 1 175 ? 22.460 -1.437 -26.231 1.00 70.94 175 THR A N 1
ATOM 1245 C CA . THR A 1 175 ? 21.115 -1.394 -26.824 1.00 70.94 175 THR A CA 1
ATOM 1246 C C . THR A 1 175 ? 20.072 -0.997 -25.776 1.00 70.94 175 THR A C 1
ATOM 1248 O O . THR A 1 175 ? 19.242 -0.123 -26.021 1.00 70.94 175 THR A O 1
ATOM 1251 N N . SER A 1 176 ? 20.180 -1.542 -24.562 1.00 67.38 176 SER A N 1
ATOM 1252 C CA . SER A 1 176 ? 19.339 -1.176 -23.422 1.00 67.38 176 SER A CA 1
ATOM 1253 C C . SER A 1 176 ? 19.547 0.265 -22.947 1.00 67.38 176 SER A C 1
ATOM 1255 O O . SER A 1 176 ? 18.610 0.872 -22.434 1.00 67.38 176 SER A O 1
ATOM 1257 N N . PHE A 1 177 ? 20.750 0.822 -23.088 1.00 70.62 177 PHE A N 1
ATOM 1258 C CA . PHE A 1 177 ? 21.009 2.231 -22.794 1.00 70.62 177 PHE A CA 1
ATOM 1259 C C . PHE A 1 177 ? 20.369 3.157 -23.839 1.00 70.62 177 PHE A C 1
ATOM 1261 O O . PHE A 1 177 ? 19.868 4.224 -23.492 1.00 70.62 177 PHE A O 1
ATOM 1268 N N . LEU A 1 178 ? 20.359 2.745 -25.112 1.00 64.94 178 LEU A N 1
ATOM 1269 C CA . LEU A 1 178 ? 19.866 3.563 -26.222 1.00 64.94 178 LEU A CA 1
ATOM 1270 C C . LEU A 1 178 ? 18.340 3.565 -26.359 1.00 64.94 178 LEU A C 1
ATOM 1272 O O . LEU A 1 178 ? 17.755 4.605 -26.648 1.00 64.94 178 LEU A O 1
ATOM 1276 N N . PHE A 1 179 ? 17.702 2.411 -26.158 1.00 67.50 179 PHE A N 1
ATOM 1277 C CA . PHE A 1 179 ? 16.247 2.260 -26.274 1.00 67.50 179 PHE A CA 1
ATOM 1278 C C . PHE A 1 179 ? 15.521 2.321 -24.924 1.00 67.50 179 PHE A C 1
ATOM 1280 O O . PHE A 1 179 ? 14.291 2.310 -24.885 1.00 67.50 179 PHE A O 1
ATOM 1287 N N . GLY A 1 180 ? 16.276 2.435 -23.827 1.00 65.62 180 GLY A N 1
ATOM 1288 C CA . GLY A 1 180 ? 15.767 2.290 -22.470 1.00 65.62 180 GLY A CA 1
ATOM 1289 C C . GLY A 1 180 ? 15.564 0.819 -22.103 1.00 65.62 180 GLY A C 1
ATOM 1290 O O . GLY A 1 180 ? 15.298 -0.034 -22.952 1.00 65.62 180 GLY A O 1
ATOM 1291 N N . THR A 1 181 ? 15.707 0.501 -20.817 1.00 62.34 181 THR A N 1
ATOM 1292 C CA . THR A 1 181 ? 15.326 -0.815 -20.304 1.00 62.34 181 THR A CA 1
ATOM 1293 C C . THR A 1 181 ? 13.809 -0.951 -20.444 1.00 62.34 181 THR A C 1
ATOM 1295 O O . THR A 1 181 ? 13.047 -0.061 -20.062 1.00 62.34 181 THR A O 1
ATOM 1298 N N . THR A 1 182 ? 13.349 -2.038 -21.057 1.00 59.59 182 THR A N 1
ATOM 1299 C CA . THR A 1 182 ? 11.921 -2.269 -21.290 1.00 59.59 182 THR A CA 1
ATOM 1300 C C . THR A 1 182 ? 11.152 -2.336 -19.965 1.00 59.59 182 THR A C 1
ATOM 1302 O O . THR A 1 182 ? 11.732 -2.501 -18.889 1.00 59.59 182 THR A O 1
ATOM 1305 N N . SER A 1 183 ? 9.821 -2.222 -20.050 1.00 53.41 183 SER A N 1
ATOM 1306 C CA . SER A 1 183 ? 8.847 -2.278 -18.940 1.00 53.41 183 SER A CA 1
ATOM 1307 C C . SER A 1 183 ? 9.169 -3.296 -17.833 1.00 53.41 183 SER A C 1
ATOM 1309 O O . SER A 1 183 ? 8.787 -3.101 -16.682 1.00 53.41 183 SER A O 1
ATOM 1311 N N . GLU A 1 184 ? 9.850 -4.384 -18.173 1.00 54.47 184 GLU A N 1
ATOM 1312 C CA . GLU A 1 184 ? 10.269 -5.448 -17.269 1.00 54.47 184 GLU A CA 1
ATOM 1313 C C . GLU A 1 184 ? 11.251 -4.973 -16.189 1.00 54.47 184 GLU A C 1
ATOM 1315 O O . GLU A 1 184 ? 11.018 -5.233 -15.010 1.00 54.47 184 GLU A O 1
ATOM 1320 N N . ALA A 1 185 ? 12.267 -4.176 -16.533 1.00 61.09 185 ALA A N 1
ATOM 1321 C CA . ALA A 1 185 ? 13.206 -3.633 -15.548 1.00 61.09 185 ALA A CA 1
ATOM 1322 C C . ALA A 1 185 ? 12.526 -2.624 -14.609 1.00 61.09 185 ALA A C 1
ATOM 1324 O O . ALA A 1 185 ? 12.768 -2.626 -13.403 1.00 61.09 185 ALA A O 1
ATOM 1325 N N . ALA A 1 186 ? 11.616 -1.801 -15.142 1.00 64.19 186 ALA A N 1
ATOM 1326 C CA . ALA A 1 186 ? 10.790 -0.906 -14.334 1.00 64.19 186 ALA A CA 1
ATOM 1327 C C . ALA A 1 186 ? 9.853 -1.694 -13.402 1.00 64.19 186 ALA A C 1
ATOM 1329 O O . ALA A 1 186 ? 9.669 -1.317 -12.246 1.00 64.19 186 ALA A O 1
ATOM 1330 N N . SER A 1 187 ? 9.298 -2.818 -13.870 1.00 65.25 187 SER A N 1
ATOM 1331 C CA . SER A 1 187 ? 8.465 -3.703 -13.052 1.00 65.25 187 SER A CA 1
ATOM 1332 C C . SER A 1 187 ? 9.262 -4.416 -11.956 1.00 65.25 187 SER A C 1
ATOM 1334 O O . SER A 1 187 ? 8.785 -4.495 -10.828 1.00 65.25 187 SER A O 1
ATOM 1336 N N . GLN A 1 188 ? 10.494 -4.845 -12.241 1.00 72.81 188 GLN A N 1
ATOM 1337 C CA . GLN A 1 188 ? 11.383 -5.478 -11.272 1.00 72.81 188 GLN A CA 1
ATOM 1338 C C . GLN A 1 188 ? 11.827 -4.480 -10.201 1.00 72.81 188 GLN A C 1
ATOM 1340 O O . GLN A 1 188 ? 11.716 -4.772 -9.015 1.00 72.81 188 GLN A O 1
ATOM 1345 N N . THR A 1 189 ? 12.248 -3.273 -10.592 1.00 70.88 189 THR A N 1
ATOM 1346 C CA . THR A 1 189 ? 12.571 -2.199 -9.642 1.00 70.88 189 THR A CA 1
ATOM 1347 C C . THR A 1 189 ? 11.354 -1.837 -8.798 1.00 70.88 189 THR A C 1
ATOM 1349 O O . THR A 1 189 ? 11.476 -1.724 -7.584 1.00 70.88 189 THR A O 1
ATOM 1352 N N . ARG A 1 190 ? 10.157 -1.752 -9.398 1.00 66.31 190 ARG A N 1
ATOM 1353 C CA . ARG A 1 190 ? 8.907 -1.501 -8.667 1.00 66.31 190 ARG A CA 1
ATOM 1354 C C . ARG A 1 190 ? 8.594 -2.615 -7.666 1.00 66.31 190 ARG A C 1
ATOM 1356 O O . ARG A 1 190 ? 8.216 -2.300 -6.545 1.00 66.31 190 ARG A O 1
ATOM 1363 N N . GLN A 1 191 ? 8.798 -3.884 -8.023 1.00 71.56 191 GLN A N 1
ATOM 1364 C CA . GLN A 1 191 ? 8.655 -5.012 -7.095 1.00 71.56 191 GLN A CA 1
ATOM 1365 C C . GLN A 1 191 ? 9.681 -4.932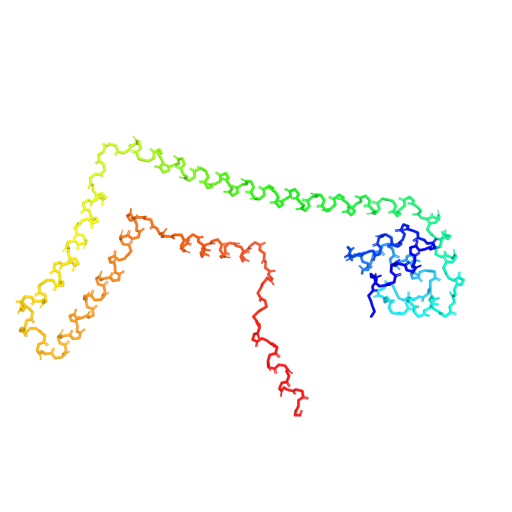 -5.956 1.00 71.56 191 GLN A C 1
ATOM 1367 O O . GLN A 1 191 ? 9.308 -5.063 -4.797 1.00 71.56 191 GLN A O 1
ATOM 1372 N N . VAL A 1 192 ? 10.948 -4.629 -6.251 1.00 72.12 192 VAL A N 1
ATOM 1373 C CA . VAL A 1 192 ? 12.008 -4.453 -5.240 1.00 72.12 192 VAL A CA 1
ATOM 1374 C C . VAL A 1 192 ? 11.702 -3.293 -4.292 1.00 72.12 192 VAL A C 1
ATOM 1376 O O . VAL A 1 192 ? 11.831 -3.439 -3.078 1.00 72.12 192 VAL A O 1
ATOM 1379 N N . THR A 1 193 ? 11.231 -2.158 -4.805 1.00 70.50 193 THR A N 1
ATOM 1380 C CA . THR A 1 193 ? 10.792 -1.034 -3.972 1.00 70.50 193 THR A CA 1
ATOM 1381 C C . THR A 1 193 ? 9.548 -1.400 -3.163 1.00 70.50 193 THR A C 1
ATOM 1383 O O . THR A 1 193 ? 9.469 -1.068 -1.986 1.00 70.50 193 THR A O 1
ATOM 1386 N N . GLN A 1 194 ? 8.602 -2.144 -3.738 1.00 65.50 194 GLN A N 1
ATOM 1387 C CA . GLN A 1 194 ? 7.431 -2.636 -3.013 1.00 65.50 194 GLN A CA 1
ATOM 1388 C C . GLN A 1 194 ? 7.823 -3.592 -1.870 1.00 65.50 194 GLN A C 1
ATOM 1390 O O . GLN A 1 194 ? 7.223 -3.519 -0.799 1.00 65.50 194 GLN A O 1
ATOM 1395 N N . PHE A 1 195 ? 8.871 -4.407 -2.043 1.00 63.84 195 PHE A N 1
ATOM 1396 C CA . PHE A 1 195 ? 9.455 -5.219 -0.968 1.00 63.84 195 PHE A CA 1
ATOM 1397 C C . PHE A 1 195 ? 10.155 -4.375 0.104 1.00 63.84 195 PHE A C 1
ATOM 1399 O O . PHE A 1 195 ? 10.065 -4.697 1.286 1.00 63.84 195 PHE A O 1
ATOM 1406 N N . ALA A 1 196 ? 10.827 -3.289 -0.281 1.00 64.12 196 ALA A N 1
ATOM 1407 C CA . ALA A 1 196 ? 11.553 -2.429 0.652 1.00 64.12 196 ALA A CA 1
ATOM 1408 C C . ALA A 1 196 ? 10.634 -1.602 1.573 1.00 64.12 196 ALA A C 1
ATOM 1410 O O . ALA A 1 196 ? 11.034 -1.268 2.685 1.00 64.12 196 ALA A O 1
ATOM 1411 N N . VAL A 1 197 ? 9.413 -1.275 1.130 1.00 66.19 197 VAL A N 1
ATOM 1412 C CA . VAL A 1 197 ? 8.475 -0.408 1.876 1.00 66.19 197 VAL A CA 1
ATOM 1413 C C . VAL A 1 197 ? 7.326 -1.199 2.530 1.00 66.19 197 VAL A C 1
ATOM 1415 O O . VAL A 1 197 ? 6.584 -0.654 3.342 1.00 66.19 197 VAL A O 1
ATOM 1418 N N . SER A 1 198 ? 7.187 -2.499 2.243 1.00 55.09 198 SER A N 1
ATOM 1419 C CA . SER A 1 198 ? 6.224 -3.387 2.911 1.00 55.09 198 SER A CA 1
ATOM 1420 C C . SER A 1 198 ? 6.867 -4.750 3.222 1.00 55.09 198 SER A C 1
ATOM 1422 O O . SER A 1 198 ? 6.741 -5.700 2.441 1.00 55.09 198 SER A O 1
ATOM 1424 N N . PRO A 1 199 ? 7.601 -4.867 4.346 1.00 48.00 199 PRO A N 1
ATOM 1425 C CA . PRO A 1 199 ? 8.234 -6.120 4.736 1.00 48.00 199 PRO A CA 1
ATOM 1426 C C . PRO A 1 199 ? 7.156 -7.091 5.244 1.00 48.00 199 PRO A C 1
ATOM 1428 O O . PRO A 1 199 ? 6.640 -6.915 6.344 1.00 48.00 199 PRO A O 1
ATOM 1431 N N . GLY A 1 200 ? 6.798 -8.111 4.453 1.00 54.47 200 GLY A N 1
ATOM 1432 C CA . GLY A 1 200 ? 5.938 -9.207 4.935 1.00 54.47 200 GLY A CA 1
ATOM 1433 C C . GLY A 1 200 ? 5.132 -10.007 3.904 1.00 54.47 200 GLY A C 1
ATOM 1434 O O . GLY A 1 200 ? 4.609 -11.060 4.248 1.00 54.47 200 GLY A O 1
ATOM 1435 N N . THR A 1 201 ? 5.027 -9.576 2.645 1.00 51.78 201 THR A N 1
ATOM 1436 C CA . THR A 1 201 ? 3.989 -10.111 1.728 1.00 51.78 201 THR A CA 1
ATOM 1437 C C . THR A 1 201 ? 4.400 -11.337 0.891 1.00 51.78 201 THR A C 1
ATOM 1439 O O . THR A 1 201 ? 3.708 -11.685 -0.061 1.00 51.78 201 THR A O 1
ATOM 1442 N N . VAL A 1 202 ? 5.491 -12.041 1.214 1.00 46.53 202 VAL A N 1
ATOM 1443 C CA . VAL A 1 202 ? 5.815 -13.319 0.545 1.00 46.53 202 VAL A CA 1
ATOM 1444 C C . VAL A 1 202 ? 5.937 -14.432 1.571 1.00 46.53 202 VAL A C 1
ATOM 1446 O O . VAL A 1 202 ? 7.020 -14.753 2.052 1.00 46.53 202 VAL A O 1
ATOM 1449 N N . THR A 1 203 ? 4.812 -15.073 1.873 1.00 46.84 203 THR A N 1
ATOM 1450 C CA . THR A 1 203 ? 4.839 -16.474 2.277 1.00 46.84 203 THR A CA 1
ATOM 1451 C C . THR A 1 203 ? 5.149 -17.286 1.022 1.00 46.84 203 THR A C 1
ATOM 1453 O O . THR A 1 203 ? 4.299 -17.500 0.157 1.00 46.84 203 THR A O 1
ATOM 1456 N N . THR A 1 204 ? 6.396 -17.728 0.863 1.00 43.53 204 THR A N 1
ATOM 1457 C CA . THR A 1 204 ? 6.668 -18.789 -0.105 1.00 43.53 204 THR A CA 1
ATOM 1458 C C . THR A 1 204 ? 5.883 -20.016 0.359 1.00 43.53 204 THR A C 1
ATOM 1460 O O . THR A 1 204 ? 6.080 -20.530 1.461 1.00 43.53 204 THR A O 1
ATOM 1463 N N . SER A 1 205 ? 4.965 -20.506 -0.477 1.00 46.56 205 SER A N 1
ATOM 1464 C CA . SER A 1 205 ? 4.202 -21.745 -0.228 1.00 46.56 205 SER A CA 1
ATOM 1465 C C . SER A 1 205 ? 5.083 -23.008 -0.151 1.00 46.56 205 SER A C 1
ATOM 1467 O O . SER A 1 205 ? 4.579 -24.123 -0.154 1.00 46.56 205 SER A O 1
ATOM 1469 N N . SER A 1 206 ? 6.405 -22.868 -0.035 1.00 44.94 206 SER A N 1
ATOM 1470 C CA . SER A 1 206 ? 7.352 -23.952 0.220 1.00 44.94 206 SER A CA 1
ATOM 1471 C C . SER A 1 206 ? 7.603 -24.216 1.713 1.00 44.94 206 SER A C 1
ATOM 1473 O O . SER A 1 206 ? 8.298 -25.170 2.038 1.00 44.94 206 SER A O 1
ATOM 1475 N N . GLY A 1 207 ? 7.048 -23.413 2.632 1.00 40.00 207 GLY A N 1
ATOM 1476 C CA . GLY A 1 207 ? 7.194 -23.627 4.083 1.00 40.00 207 GLY A CA 1
ATOM 1477 C C . GLY A 1 207 ? 6.178 -24.590 4.716 1.00 40.00 207 GLY A C 1
ATOM 1478 O O . GLY A 1 207 ? 6.447 -25.147 5.777 1.00 40.00 207 GLY A O 1
ATOM 1479 N N . GLN A 1 208 ? 5.021 -24.821 4.082 1.00 41.09 208 GLN A N 1
ATOM 1480 C CA . GLN A 1 208 ? 3.974 -25.698 4.635 1.00 41.09 208 GLN A CA 1
ATOM 1481 C C . GLN A 1 208 ? 4.151 -27.185 4.290 1.00 41.09 208 GLN A C 1
ATOM 1483 O O . GLN A 1 208 ? 3.607 -28.031 4.995 1.00 41.09 208 GLN A O 1
ATOM 1488 N N . ALA A 1 209 ? 4.938 -27.530 3.266 1.00 40.44 209 ALA A N 1
ATOM 1489 C CA . ALA A 1 209 ? 5.147 -28.930 2.888 1.00 40.44 209 ALA A CA 1
ATOM 1490 C C . ALA A 1 209 ? 6.084 -29.682 3.857 1.00 40.44 209 ALA A C 1
ATOM 1492 O O . ALA A 1 209 ? 5.897 -30.871 4.095 1.00 40.44 209 ALA A O 1
ATOM 1493 N N . THR A 1 210 ? 7.053 -28.998 4.475 1.00 43.62 210 THR A N 1
ATOM 1494 C CA . THR A 1 210 ? 8.043 -29.653 5.351 1.00 43.62 210 THR A CA 1
ATOM 1495 C C . THR A 1 210 ? 7.528 -29.866 6.780 1.00 43.62 210 THR A C 1
ATOM 1497 O O . THR A 1 210 ? 7.945 -30.805 7.455 1.00 43.62 210 THR A O 1
ATOM 1500 N N . ALA A 1 211 ? 6.576 -29.051 7.249 1.00 43.53 211 ALA A N 1
ATOM 1501 C CA . ALA A 1 211 ? 6.026 -29.181 8.603 1.00 43.53 211 ALA A CA 1
ATOM 1502 C C . ALA A 1 211 ? 5.077 -30.386 8.762 1.00 43.53 211 ALA A C 1
ATOM 1504 O O . ALA A 1 211 ? 4.978 -30.942 9.853 1.00 43.53 211 ALA A O 1
ATOM 1505 N N . MET A 1 212 ? 4.428 -30.842 7.684 1.00 44.44 212 MET A N 1
ATOM 1506 C CA . MET A 1 212 ? 3.552 -32.023 7.724 1.00 44.44 212 MET A CA 1
ATOM 1507 C C . MET A 1 212 ? 4.300 -33.363 7.643 1.00 44.44 212 MET A C 1
ATOM 1509 O O . MET A 1 212 ? 3.714 -34.391 7.965 1.00 44.44 212 MET A O 1
ATOM 1513 N N . GLN A 1 213 ? 5.585 -33.377 7.271 1.00 46.03 213 GLN A N 1
ATOM 1514 C CA . GLN A 1 213 ? 6.378 -34.613 7.188 1.00 46.03 213 GLN A CA 1
ATOM 1515 C C . GLN A 1 213 ? 7.171 -34.937 8.465 1.00 46.03 213 GLN A C 1
ATOM 1517 O O . GLN A 1 213 ? 7.588 -36.076 8.642 1.00 46.03 213 GLN A O 1
ATOM 1522 N N . SER A 1 214 ? 7.339 -33.969 9.373 1.00 42.66 214 SER A N 1
ATOM 1523 C CA . SER A 1 214 ? 8.033 -34.153 10.662 1.00 42.66 214 SER A CA 1
ATOM 1524 C C . SER A 1 214 ? 7.096 -34.574 11.808 1.00 42.66 214 SER A C 1
ATOM 1526 O O . SER A 1 214 ? 7.545 -35.099 12.817 1.00 42.66 214 S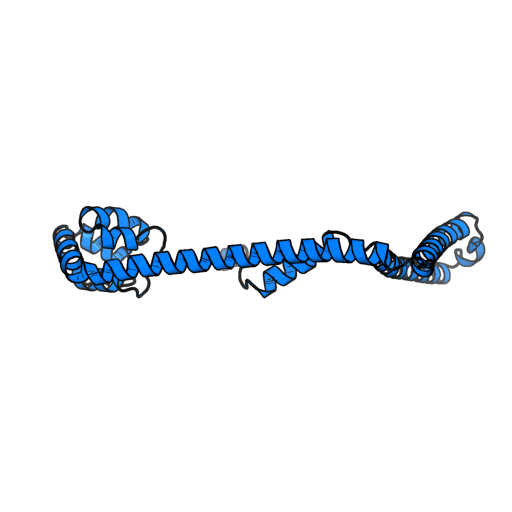ER A O 1
ATOM 1528 N N . ALA A 1 215 ? 5.777 -34.409 11.653 1.00 43.53 215 ALA A N 1
ATOM 1529 C CA . ALA A 1 215 ? 4.789 -34.820 12.659 1.00 43.53 215 ALA A CA 1
ATOM 1530 C C . ALA A 1 215 ? 4.306 -36.280 12.504 1.00 43.53 215 ALA A C 1
ATOM 1532 O O . ALA A 1 215 ? 3.365 -36.690 13.182 1.00 43.53 215 ALA A O 1
ATOM 1533 N N . ALA A 1 216 ? 4.915 -37.049 11.594 1.00 46.31 216 ALA A N 1
ATOM 1534 C CA . ALA A 1 216 ? 4.567 -38.443 11.306 1.00 46.31 216 ALA A CA 1
ATOM 1535 C C . ALA A 1 216 ? 5.734 -39.429 11.540 1.00 46.31 216 ALA A C 1
ATOM 1537 O O . ALA A 1 216 ? 5.707 -40.539 11.004 1.00 46.31 216 ALA A O 1
ATOM 1538 N N . GLN A 1 217 ? 6.740 -39.039 12.331 1.00 43.09 217 GLN A N 1
ATOM 1539 C CA . GLN A 1 217 ? 7.745 -39.949 12.894 1.00 43.09 217 GLN A CA 1
ATOM 1540 C C . GLN A 1 217 ? 7.787 -39.831 14.412 1.00 43.09 217 GLN A C 1
ATOM 1542 O O . GLN A 1 217 ? 7.716 -38.687 14.911 1.00 43.09 217 GLN A O 1
#